Protein AF-A0A945TGP5-F1 (afdb_monomer_lite)

Structure (mmCIF, N/CA/C/O backbone):
data_AF-A0A945TGP5-F1
#
_entry.id   AF-A0A945TGP5-F1
#
loop_
_atom_site.group_PDB
_atom_site.id
_atom_site.type_symbol
_atom_site.label_atom_id
_atom_site.label_alt_id
_atom_site.label_comp_id
_atom_site.label_asym_id
_atom_site.label_entity_id
_atom_site.label_seq_id
_atom_site.pdbx_PDB_ins_code
_atom_site.Cartn_x
_atom_site.Cartn_y
_atom_site.Cartn_z
_atom_site.occupancy
_atom_site.B_iso_or_equiv
_atom_site.auth_seq_id
_atom_site.auth_comp_id
_atom_site.auth_asym_id
_atom_site.auth_atom_id
_atom_site.pdbx_PDB_model_num
ATOM 1 N N . MET A 1 1 ? 3.191 16.117 -33.382 1.00 52.50 1 MET A N 1
ATOM 2 C CA . MET A 1 1 ? 4.592 15.919 -33.809 1.00 52.50 1 MET A CA 1
ATOM 3 C C . MET A 1 1 ? 4.867 14.438 -34.026 1.00 52.50 1 MET A C 1
ATOM 5 O O . MET A 1 1 ? 4.640 13.664 -33.099 1.00 52.50 1 MET A O 1
ATOM 9 N N . PRO A 1 2 ? 5.305 14.019 -35.223 1.00 52.66 2 PRO A N 1
ATOM 10 C CA . PRO A 1 2 ? 5.631 12.624 -35.494 1.00 52.66 2 PRO A CA 1
ATOM 11 C C . PRO A 1 2 ? 6.911 12.227 -34.746 1.00 52.66 2 PRO A C 1
ATOM 13 O O . PRO A 1 2 ? 7.967 12.832 -34.917 1.00 52.66 2 PRO A O 1
ATOM 16 N N . THR A 1 3 ? 6.821 11.207 -33.895 1.00 62.31 3 THR A N 1
ATOM 17 C CA . THR A 1 3 ? 7.971 10.654 -33.170 1.00 62.31 3 THR A CA 1
ATOM 18 C C . THR A 1 3 ? 8.356 9.330 -33.813 1.00 62.31 3 THR A C 1
ATOM 20 O O . THR A 1 3 ? 7.582 8.374 -33.778 1.00 62.31 3 THR A O 1
ATOM 23 N N . LYS A 1 4 ? 9.552 9.247 -34.404 1.00 73.19 4 LYS A N 1
ATOM 24 C CA . LYS A 1 4 ? 10.072 7.978 -34.933 1.00 73.19 4 LYS A CA 1
ATOM 25 C C . LYS A 1 4 ? 10.907 7.301 -33.854 1.00 73.19 4 LYS A C 1
ATOM 27 O O . LYS A 1 4 ? 11.888 7.864 -33.374 1.00 73.19 4 LYS A O 1
ATOM 32 N N . GLN A 1 5 ? 10.513 6.089 -33.472 1.00 80.69 5 GLN A N 1
ATOM 33 C CA . GLN A 1 5 ? 11.277 5.249 -32.554 1.00 80.69 5 GLN A CA 1
ATOM 34 C C . GLN A 1 5 ? 12.109 4.253 -33.358 1.00 80.69 5 GLN A C 1
ATOM 36 O O . GLN A 1 5 ? 11.569 3.484 -34.149 1.00 80.69 5 GLN A O 1
ATOM 41 N N . ARG A 1 6 ? 13.423 4.251 -33.142 1.00 83.62 6 ARG A N 1
ATOM 42 C CA . ARG A 1 6 ? 14.360 3.313 -33.760 1.00 83.62 6 ARG A CA 1
ATOM 43 C C . ARG A 1 6 ? 15.045 2.499 -32.675 1.00 83.62 6 ARG A C 1
ATOM 45 O O . ARG A 1 6 ? 15.450 3.028 -31.643 1.00 83.62 6 ARG A O 1
ATOM 52 N N . LYS A 1 7 ? 15.169 1.196 -32.902 1.00 83.12 7 LYS A N 1
ATOM 53 C CA . LYS A 1 7 ? 16.030 0.345 -32.084 1.00 83.12 7 LYS A CA 1
ATOM 54 C C . LYS A 1 7 ? 17.457 0.519 -32.589 1.00 83.12 7 LYS A C 1
ATOM 56 O O . LYS A 1 7 ? 17.711 0.231 -33.752 1.00 83.12 7 LYS A O 1
ATOM 61 N N . ARG A 1 8 ? 18.347 1.024 -31.734 1.00 83.25 8 ARG A N 1
ATOM 62 C CA . ARG A 1 8 ? 19.764 1.206 -32.071 1.00 83.25 8 ARG A CA 1
ATOM 63 C C . ARG A 1 8 ? 20.507 -0.114 -31.967 1.00 83.25 8 ARG A C 1
ATOM 65 O O . ARG A 1 8 ? 21.151 -0.521 -32.921 1.00 83.25 8 ARG A O 1
ATOM 72 N N . GLU A 1 9 ? 20.395 -0.772 -30.817 1.00 86.50 9 GLU A N 1
ATOM 73 C CA . GLU A 1 9 ? 21.237 -1.922 -30.483 1.00 86.50 9 GLU A CA 1
ATOM 74 C C . GLU A 1 9 ? 20.592 -2.769 -29.383 1.00 86.50 9 GLU A C 1
ATOM 76 O O . GLU A 1 9 ? 19.882 -2.239 -28.522 1.00 86.50 9 GLU A O 1
ATOM 81 N N . ASP A 1 10 ? 20.837 -4.079 -29.399 1.00 85.75 10 ASP A N 1
ATOM 82 C CA . ASP A 1 10 ? 20.624 -4.931 -28.227 1.00 85.75 10 ASP A CA 1
ATOM 83 C C . ASP A 1 10 ? 21.915 -4.950 -27.411 1.00 85.75 10 ASP A C 1
ATOM 85 O O . ASP A 1 10 ? 22.899 -5.551 -27.825 1.00 85.75 10 ASP A O 1
ATOM 89 N N . LEU A 1 11 ? 21.906 -4.287 -26.256 1.00 86.50 11 LEU A N 1
ATOM 90 C CA . LEU A 1 11 ? 23.061 -4.240 -25.356 1.00 86.50 11 LEU A CA 1
ATOM 91 C C . LEU A 1 11 ? 23.23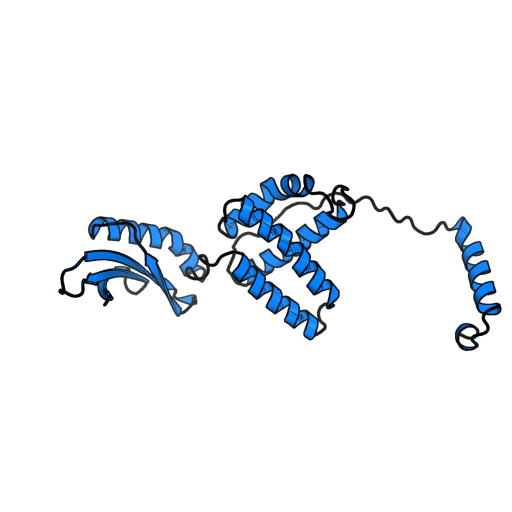9 -5.564 -24.608 1.00 86.50 11 LEU A C 1
ATOM 93 O O . LEU A 1 11 ? 24.358 -6.006 -24.380 1.00 86.50 11 LEU A O 1
ATOM 97 N N . ILE A 1 12 ? 22.125 -6.205 -24.239 1.00 85.12 12 ILE A N 1
ATOM 98 C CA . ILE A 1 12 ? 22.108 -7.565 -23.695 1.00 85.12 12 ILE A CA 1
ATOM 99 C C . ILE A 1 12 ? 21.056 -8.353 -24.477 1.00 85.12 12 ILE A C 1
ATOM 101 O O . ILE A 1 12 ? 19.872 -7.984 -24.432 1.00 85.12 12 ILE A O 1
ATOM 105 N N . PRO A 1 13 ? 21.434 -9.446 -25.164 1.00 84.12 13 PRO A N 1
ATOM 106 C CA . PRO A 1 13 ? 20.520 -10.208 -26.004 1.00 84.12 13 PRO A CA 1
ATOM 107 C C . PRO A 1 13 ? 19.223 -10.573 -25.276 1.00 84.12 13 PRO A C 1
ATOM 109 O O . PRO A 1 13 ? 19.244 -11.127 -24.177 1.00 84.12 13 PRO A O 1
ATOM 112 N N . LYS A 1 14 ? 18.081 -10.246 -25.895 1.00 79.94 14 LYS A N 1
ATOM 113 C CA . LYS A 1 14 ? 16.713 -10.501 -25.392 1.00 79.94 14 LYS A CA 1
ATOM 114 C C . LYS A 1 14 ? 16.352 -9.839 -24.047 1.00 79.94 14 LYS A C 1
ATOM 116 O O . LYS A 1 14 ? 15.211 -9.982 -23.617 1.00 79.94 14 LYS A O 1
ATOM 121 N N . LYS A 1 15 ? 17.271 -9.114 -23.400 1.00 83.44 15 LYS A N 1
ATOM 122 C CA . LYS A 1 15 ? 17.104 -8.553 -22.047 1.00 83.44 15 LYS A CA 1
ATOM 123 C C . LYS A 1 15 ? 17.117 -7.023 -22.026 1.00 83.44 15 LYS A C 1
ATOM 125 O O . LYS A 1 15 ? 16.205 -6.425 -21.461 1.00 83.44 15 LYS A O 1
ATOM 130 N N . LEU A 1 16 ? 18.093 -6.394 -22.681 1.00 88.00 16 LEU A N 1
ATOM 131 C CA . LEU A 1 16 ? 18.278 -4.941 -22.693 1.00 88.00 16 LEU A CA 1
ATOM 132 C C . LEU A 1 16 ? 18.509 -4.448 -24.121 1.00 88.00 16 LEU A C 1
ATOM 134 O O . LEU A 1 16 ? 19.446 -4.884 -24.787 1.00 88.00 16 LEU A O 1
ATOM 138 N N . ALA A 1 17 ? 17.694 -3.494 -24.567 1.00 90.00 17 ALA A N 1
ATOM 139 C CA . ALA A 1 17 ? 17.877 -2.825 -25.851 1.00 90.00 17 ALA A CA 1
ATOM 140 C C . ALA A 1 17 ? 17.929 -1.307 -25.681 1.00 90.00 17 ALA A C 1
ATOM 142 O O . ALA A 1 17 ? 17.142 -0.738 -24.924 1.00 90.00 17 ALA A O 1
ATOM 143 N N . LEU A 1 18 ? 18.807 -0.654 -26.436 1.00 89.75 18 LEU A N 1
ATOM 144 C CA . LEU A 1 18 ? 18.856 0.796 -26.536 1.00 89.75 18 LEU A CA 1
ATOM 145 C C . LEU A 1 18 ? 17.934 1.256 -27.664 1.00 89.75 18 LEU A C 1
ATOM 147 O O . LEU A 1 18 ? 18.047 0.830 -28.820 1.00 89.75 18 LEU A O 1
ATOM 151 N N . LEU A 1 19 ? 17.009 2.141 -27.323 1.00 89.00 19 LEU A N 1
ATOM 152 C CA . LEU A 1 19 ? 16.102 2.773 -28.262 1.00 89.00 19 LEU A CA 1
ATOM 153 C C . LEU A 1 19 ? 16.427 4.254 -28.368 1.00 89.00 19 LEU A C 1
ATOM 155 O O . LEU A 1 19 ? 16.7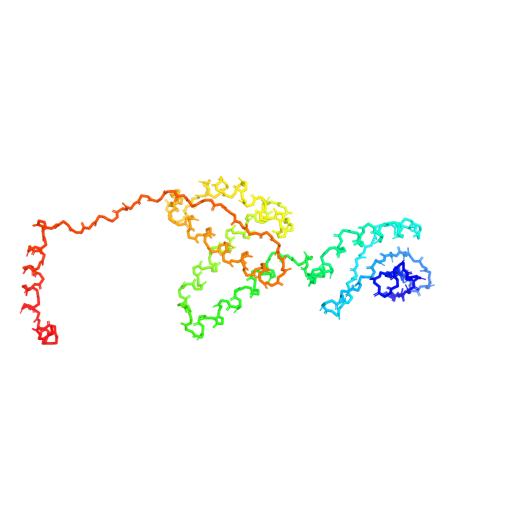64 4.910 -27.387 1.00 89.00 19 LEU A O 1
ATOM 159 N N . GLU A 1 20 ? 16.252 4.786 -29.563 1.00 87.44 20 GLU A N 1
ATOM 160 C CA . GLU A 1 20 ? 16.358 6.203 -29.854 1.00 87.44 20 GLU A CA 1
ATOM 161 C C . GLU A 1 20 ? 15.001 6.686 -30.358 1.00 87.44 20 GLU A C 1
ATOM 163 O O . GLU A 1 20 ? 14.415 6.114 -31.281 1.00 87.44 20 GLU A O 1
ATOM 168 N N . ARG A 1 21 ? 14.479 7.738 -29.735 1.00 85.25 21 ARG A N 1
ATOM 169 C CA . ARG A 1 21 ? 13.332 8.482 -30.240 1.00 85.25 21 ARG A CA 1
ATOM 170 C C . ARG A 1 21 ? 13.828 9.786 -30.825 1.00 85.25 21 ARG A C 1
ATOM 172 O O . ARG A 1 21 ? 14.509 10.553 -30.149 1.00 85.25 21 ARG A O 1
ATOM 179 N N . VAL A 1 22 ? 13.458 10.007 -32.077 1.00 82.69 22 VAL A N 1
ATOM 180 C CA . VAL A 1 22 ? 13.781 11.219 -32.814 1.00 82.69 22 VAL A CA 1
ATOM 181 C C . VAL A 1 22 ? 12.488 11.992 -33.014 1.00 82.69 22 VAL A C 1
ATOM 183 O O . VAL A 1 22 ? 11.539 11.483 -33.621 1.00 82.69 22 VAL A O 1
ATOM 186 N N . SER A 1 23 ? 12.453 13.206 -32.475 1.00 78.25 23 SER A N 1
ATOM 187 C CA . SER A 1 23 ? 11.365 14.156 -32.706 1.00 78.25 23 SER A CA 1
ATOM 188 C C . SER A 1 23 ? 11.750 15.079 -33.855 1.00 78.25 23 SER A C 1
ATOM 190 O O . SER A 1 23 ? 12.810 15.708 -33.812 1.00 78.25 23 SER A O 1
ATOM 192 N N . THR A 1 24 ? 10.903 15.156 -34.880 1.00 77.38 24 THR A N 1
ATOM 193 C CA . THR A 1 24 ? 11.093 16.031 -36.047 1.00 77.38 24 THR A CA 1
ATOM 194 C C . THR A 1 24 ? 10.050 17.145 -36.061 1.00 77.38 24 THR A C 1
ATOM 196 O O . THR A 1 24 ? 8.896 16.902 -35.706 1.00 77.38 24 THR A O 1
ATOM 199 N N . ASN A 1 25 ? 10.451 18.344 -36.487 1.00 72.31 25 ASN A N 1
ATOM 200 C CA . ASN A 1 25 ? 9.541 19.467 -36.741 1.00 72.31 25 ASN A CA 1
ATOM 201 C C . ASN A 1 25 ? 8.714 19.220 -38.015 1.00 72.31 25 ASN A C 1
ATOM 203 O O . ASN A 1 25 ? 9.033 18.322 -38.796 1.00 72.31 25 ASN A O 1
ATOM 207 N N . ASP A 1 26 ? 7.705 20.060 -38.262 1.00 65.69 26 ASP A N 1
ATOM 208 C CA . ASP A 1 26 ? 6.839 19.982 -39.453 1.00 65.69 26 ASP A CA 1
ATOM 209 C C . ASP A 1 26 ? 7.616 20.162 -40.777 1.00 65.69 26 ASP A C 1
ATOM 211 O O . ASP A 1 26 ? 7.200 19.671 -41.821 1.00 65.69 26 ASP A O 1
ATOM 215 N N . LEU A 1 27 ? 8.813 20.763 -40.714 1.00 67.69 27 LEU A N 1
ATOM 216 C CA . LEU A 1 27 ? 9.781 20.899 -41.816 1.00 67.69 27 LEU A CA 1
ATOM 217 C C . LEU A 1 27 ? 10.742 19.696 -41.959 1.00 67.69 27 LEU A C 1
ATOM 219 O O . LEU A 1 27 ? 11.745 19.777 -42.663 1.00 67.69 27 LEU A O 1
ATOM 223 N N . GLY A 1 28 ? 10.521 18.600 -41.228 1.00 62.41 28 GLY A N 1
ATOM 224 C CA . GLY A 1 28 ? 11.344 17.383 -41.287 1.00 62.41 28 GLY A CA 1
ATOM 225 C C . GLY A 1 28 ? 12.704 17.458 -40.576 1.00 62.41 28 GLY A C 1
ATOM 226 O O . GLY A 1 28 ? 13.405 16.450 -40.493 1.00 62.41 28 GLY A O 1
ATOM 227 N N . LYS A 1 29 ? 13.081 18.614 -40.014 1.00 68.50 29 LYS A N 1
ATOM 228 C CA . LYS A 1 29 ? 14.342 18.791 -39.276 1.00 68.50 29 LYS A CA 1
ATOM 229 C C . LYS A 1 29 ? 14.264 18.149 -37.886 1.00 68.50 29 LYS A C 1
ATOM 231 O O . LYS A 1 29 ? 13.306 18.376 -37.144 1.00 68.50 29 LYS A O 1
ATOM 236 N N . THR A 1 30 ? 15.274 17.356 -37.533 1.00 67.19 30 THR A N 1
ATOM 237 C CA . THR A 1 30 ? 15.407 16.731 -36.209 1.00 67.19 30 THR A CA 1
ATOM 238 C C . THR A 1 30 ? 15.605 17.787 -35.126 1.00 67.19 30 THR A C 1
ATOM 240 O O . THR A 1 30 ? 16.500 18.620 -35.233 1.00 67.19 30 THR A O 1
ATOM 243 N N . ILE A 1 31 ? 14.780 17.737 -34.082 1.00 68.75 31 ILE A N 1
ATOM 244 C CA . ILE A 1 31 ? 14.785 18.698 -32.970 1.00 68.75 31 ILE A CA 1
ATOM 245 C C . ILE A 1 31 ? 15.497 18.108 -31.756 1.00 68.75 31 ILE A C 1
ATOM 247 O O . ILE A 1 31 ? 16.246 18.792 -31.069 1.00 68.75 31 ILE A O 1
ATOM 251 N N . CYS A 1 32 ? 15.219 16.840 -31.449 1.00 73.38 32 CYS A N 1
ATOM 252 C CA . CYS A 1 32 ? 15.656 16.232 -30.204 1.00 73.38 32 CYS A CA 1
ATOM 253 C C . CYS A 1 32 ? 15.855 14.728 -30.379 1.00 73.38 32 CYS A C 1
ATOM 255 O O . CYS A 1 32 ? 14.990 14.031 -30.923 1.00 73.38 32 CYS A O 1
ATOM 257 N N . HIS A 1 33 ? 16.994 14.253 -29.880 1.00 79.31 33 HIS A N 1
ATOM 258 C CA . HIS A 1 33 ? 17.287 12.843 -29.681 1.00 79.31 33 HIS A CA 1
ATOM 259 C C . HIS A 1 33 ? 17.015 12.513 -28.219 1.00 79.31 33 HIS A C 1
ATOM 261 O O . HIS A 1 33 ? 17.559 13.146 -27.319 1.00 79.31 33 HIS A O 1
ATOM 267 N N . THR A 1 34 ? 16.158 11.531 -27.970 1.00 84.12 34 THR A N 1
ATOM 268 C CA . THR A 1 34 ? 15.931 11.014 -26.621 1.00 84.12 34 THR A CA 1
ATOM 269 C C . THR A 1 34 ? 16.215 9.525 -26.611 1.00 84.12 34 THR A C 1
ATOM 271 O O . THR A 1 34 ? 15.629 8.774 -27.394 1.00 84.12 34 THR A O 1
ATOM 274 N N . TYR A 1 35 ? 17.083 9.087 -25.708 1.00 86.75 35 TYR A N 1
ATOM 275 C CA . TYR A 1 35 ? 17.412 7.677 -25.561 1.00 86.75 35 TYR A CA 1
ATOM 276 C C . TYR A 1 35 ? 16.532 7.018 -24.500 1.00 86.75 35 TYR A C 1
ATOM 278 O O . TYR A 1 35 ? 16.123 7.638 -23.517 1.00 86.75 35 TYR A O 1
ATOM 286 N N . TYR A 1 36 ? 16.211 5.749 -24.724 1.00 86.19 36 TYR A N 1
ATOM 287 C CA . TYR A 1 36 ? 15.446 4.925 -23.798 1.00 86.19 36 TYR A CA 1
ATOM 288 C C . TYR A 1 36 ? 16.108 3.558 -23.658 1.00 86.19 36 TYR A C 1
ATOM 290 O O . TYR A 1 36 ? 16.457 2.924 -24.655 1.00 86.19 36 TYR A O 1
ATOM 298 N N . ALA A 1 37 ? 16.202 3.067 -22.428 1.00 87.38 37 ALA A N 1
ATOM 299 C CA . ALA A 1 37 ? 16.512 1.676 -22.150 1.00 87.38 37 ALA A CA 1
ATOM 300 C C . ALA A 1 37 ? 15.214 0.860 -22.174 1.00 87.38 37 ALA A C 1
ATOM 302 O O . ALA A 1 37 ? 14.279 1.128 -21.415 1.00 87.38 37 ALA A O 1
ATOM 303 N N . ARG A 1 38 ? 15.142 -0.142 -23.053 1.00 87.62 38 ARG A N 1
ATOM 304 C CA . ARG A 1 38 ? 14.059 -1.126 -23.073 1.00 87.62 38 ARG A CA 1
ATOM 305 C C . ARG A 1 38 ? 14.499 -2.380 -22.336 1.00 87.62 38 ARG A C 1
ATOM 307 O O . ARG A 1 38 ? 15.377 -3.099 -22.808 1.00 87.62 38 ARG A O 1
ATOM 314 N N . LEU A 1 39 ? 13.827 -2.648 -21.228 1.00 87.25 39 LEU A N 1
ATOM 315 C CA . LEU A 1 39 ? 14.073 -3.763 -20.325 1.00 87.25 39 LEU A CA 1
ATOM 316 C C . LEU A 1 39 ? 13.017 -4.840 -20.578 1.00 87.25 39 LEU A C 1
ATOM 318 O O . LEU A 1 39 ? 11.820 -4.551 -20.513 1.00 87.25 39 LEU A O 1
ATOM 322 N N . TRP A 1 40 ? 13.431 -6.067 -20.882 1.00 86.19 40 TRP A N 1
ATOM 323 C CA . TRP A 1 40 ? 12.524 -7.211 -20.928 1.00 86.19 40 TRP A CA 1
ATOM 324 C C . TRP A 1 40 ? 12.406 -7.849 -19.551 1.00 86.19 40 TRP A C 1
ATOM 326 O O . TRP A 1 40 ? 13.405 -8.238 -18.948 1.00 86.19 40 TRP A O 1
ATOM 336 N N . GLN A 1 41 ? 11.173 -8.004 -19.086 1.00 82.81 41 GLN A N 1
ATOM 337 C CA . GLN A 1 41 ? 10.871 -8.654 -17.822 1.00 82.81 41 GLN A CA 1
ATOM 338 C C . GLN A 1 41 ? 10.357 -10.061 -18.104 1.00 82.81 41 GLN A C 1
ATOM 340 O O . GLN A 1 41 ? 9.201 -10.235 -18.484 1.00 82.81 41 GLN A O 1
ATOM 345 N N . SER A 1 42 ? 11.217 -11.068 -17.952 1.00 81.00 42 SER A N 1
ATOM 346 C CA . SER A 1 42 ? 10.934 -12.450 -18.367 1.00 81.00 42 SER A CA 1
ATOM 347 C C . SER A 1 42 ? 9.744 -13.069 -17.630 1.00 81.00 42 SER A C 1
ATOM 349 O O . SER A 1 42 ? 8.854 -13.624 -18.272 1.00 81.00 42 SER A O 1
ATOM 351 N N . LYS A 1 43 ? 9.692 -12.929 -16.300 1.00 78.44 43 LYS A N 1
ATOM 352 C CA . LYS A 1 43 ? 8.616 -13.470 -15.453 1.00 78.44 43 LYS A CA 1
ATOM 353 C C . LYS A 1 43 ? 7.268 -12.773 -15.676 1.00 78.44 43 LYS A C 1
ATOM 355 O O . LYS A 1 43 ? 6.235 -13.431 -15.687 1.00 78.44 43 LYS A O 1
ATOM 360 N N . VAL A 1 44 ? 7.287 -11.460 -15.918 1.00 75.81 44 VAL A N 1
ATOM 361 C CA . VAL A 1 44 ? 6.086 -10.629 -16.149 1.00 75.81 44 VAL A CA 1
ATOM 362 C C . VAL A 1 44 ? 5.674 -10.620 -17.635 1.00 75.81 44 VAL A C 1
ATOM 364 O O . VAL A 1 44 ? 4.576 -10.194 -17.980 1.00 75.81 44 VAL A O 1
ATOM 367 N N . LYS A 1 45 ? 6.545 -11.110 -18.530 1.00 81.50 45 LYS A N 1
ATOM 368 C CA . LYS A 1 45 ? 6.382 -11.146 -19.996 1.00 81.50 45 LYS A CA 1
ATOM 369 C C . LYS A 1 45 ? 6.053 -9.776 -20.607 1.00 81.50 45 LYS A C 1
ATOM 371 O O . LYS A 1 45 ? 5.216 -9.667 -21.502 1.00 81.50 45 LYS A O 1
ATOM 376 N N . ARG A 1 46 ? 6.715 -8.715 -20.132 1.00 81.44 46 ARG A N 1
ATOM 377 C CA . ARG A 1 46 ? 6.458 -7.329 -20.557 1.00 81.44 46 ARG A CA 1
ATOM 378 C C . ARG A 1 46 ? 7.747 -6.536 -20.768 1.00 81.44 46 ARG A C 1
ATOM 380 O O . ARG A 1 46 ? 8.735 -6.738 -20.067 1.00 81.44 46 ARG A O 1
ATOM 387 N N . TYR A 1 47 ? 7.715 -5.588 -21.706 1.00 83.69 47 TYR A N 1
ATOM 388 C CA . TYR A 1 47 ? 8.759 -4.573 -21.856 1.00 83.69 47 TYR A CA 1
ATOM 389 C C . TYR A 1 47 ? 8.475 -3.333 -21.005 1.00 83.69 47 TYR A C 1
ATOM 391 O O . TYR A 1 47 ? 7.367 -2.792 -21.045 1.00 83.69 47 TYR A O 1
ATOM 399 N N . THR A 1 48 ? 9.505 -2.835 -20.326 1.00 82.75 48 THR A N 1
ATOM 400 C CA . THR A 1 48 ? 9.501 -1.527 -19.655 1.00 82.75 48 THR A CA 1
ATOM 401 C C . THR A 1 48 ? 10.460 -0.586 -20.366 1.00 82.75 48 THR A C 1
ATOM 403 O O . THR A 1 48 ? 11.526 -0.999 -20.821 1.00 82.75 48 THR A O 1
ATOM 406 N N . LEU A 1 49 ? 10.052 0.675 -20.505 1.00 85.44 49 LEU A N 1
ATOM 407 C CA . LEU A 1 49 ? 10.834 1.730 -21.137 1.00 85.44 49 LEU A CA 1
ATOM 408 C C . LEU A 1 49 ? 11.258 2.738 -20.074 1.00 85.44 49 LEU A C 1
ATOM 410 O O . LEU A 1 49 ? 10.404 3.410 -19.498 1.00 85.44 49 LEU A O 1
ATOM 414 N N . SER A 1 50 ? 12.561 2.870 -19.867 1.00 84.56 50 SER A N 1
ATOM 415 C CA . SER A 1 50 ? 13.146 3.882 -18.988 1.00 84.56 50 SER A CA 1
ATOM 416 C C . SER A 1 50 ? 13.783 4.966 -19.846 1.00 84.56 50 SER A C 1
ATOM 418 O O . SER A 1 50 ? 14.609 4.659 -20.706 1.00 84.56 50 SER A O 1
ATOM 420 N N . LYS A 1 51 ? 13.372 6.223 -19.658 1.00 85.69 51 LYS A N 1
ATOM 421 C CA . LYS A 1 51 ? 13.998 7.372 -20.326 1.00 85.69 51 LYS A CA 1
ATOM 422 C C . LYS A 1 51 ? 15.398 7.580 -19.745 1.00 85.69 51 LYS A C 1
ATOM 424 O O . LYS A 1 51 ? 15.547 7.504 -18.531 1.00 85.69 51 LYS A O 1
ATOM 429 N N . LEU A 1 52 ? 16.372 7.830 -20.612 1.00 87.12 52 LEU A N 1
ATOM 430 C CA . LEU A 1 52 ? 17.754 8.136 -20.247 1.00 87.12 52 LEU A CA 1
ATOM 431 C C . LEU A 1 52 ? 17.994 9.645 -20.375 1.00 87.12 52 LEU A C 1
ATOM 433 O O . LEU A 1 52 ? 17.391 10.294 -21.239 1.00 87.12 52 LEU A O 1
ATOM 437 N N . GLU A 1 53 ? 18.847 10.199 -19.520 1.00 85.31 53 GLU A N 1
ATOM 438 C CA . GLU A 1 53 ? 19.214 11.623 -19.531 1.00 85.31 53 GLU A CA 1
ATOM 439 C C . GLU A 1 53 ? 20.391 11.925 -20.467 1.00 85.31 53 GLU A C 1
ATOM 441 O O . GLU A 1 53 ? 20.601 13.075 -20.858 1.00 85.31 53 GLU A O 1
ATOM 446 N N . ALA A 1 54 ? 21.139 10.900 -20.879 1.00 84.12 54 ALA A N 1
ATOM 447 C CA . ALA A 1 54 ? 22.261 11.046 -21.791 1.00 84.12 54 ALA A CA 1
ATOM 448 C C . ALA A 1 54 ? 21.885 11.703 -23.134 1.00 84.12 54 ALA A C 1
ATOM 450 O O . ALA A 1 54 ? 20.892 11.364 -23.776 1.00 84.12 54 ALA A O 1
ATOM 451 N N . SER A 1 55 ? 22.760 12.592 -23.609 1.00 81.38 55 SER A N 1
ATOM 452 C CA . SER A 1 55 ? 22.682 13.237 -24.928 1.00 81.38 55 SER A CA 1
ATOM 453 C C . SER A 1 55 ? 23.451 12.490 -26.026 1.00 81.38 55 SER A C 1
ATOM 455 O O . SER A 1 55 ? 23.175 12.672 -27.211 1.00 81.38 55 SER A O 1
ATOM 457 N N . ASN A 1 56 ? 24.380 11.610 -25.642 1.00 85.50 56 ASN A N 1
ATOM 458 C CA . ASN A 1 56 ? 25.264 10.875 -26.547 1.00 85.50 56 ASN A CA 1
ATOM 459 C C . ASN A 1 56 ? 25.034 9.368 -26.447 1.00 85.50 56 ASN A C 1
ATOM 461 O O . ASN A 1 56 ? 24.788 8.850 -25.361 1.00 85.50 56 ASN A O 1
ATOM 465 N N . VAL A 1 57 ? 25.228 8.651 -27.559 1.00 84.81 57 VAL A N 1
ATOM 466 C CA . VAL A 1 57 ? 25.047 7.189 -27.622 1.00 84.81 57 VAL A CA 1
ATOM 467 C C . VAL A 1 57 ? 25.931 6.460 -26.609 1.00 84.81 57 VAL A C 1
ATOM 469 O O . VAL A 1 57 ? 25.446 5.572 -25.923 1.00 84.81 57 VAL A O 1
ATOM 472 N N . HIS A 1 58 ? 27.207 6.838 -26.482 1.00 85.06 58 HIS A N 1
ATOM 473 C CA . HIS A 1 58 ? 28.138 6.171 -25.565 1.00 85.06 58 HIS A CA 1
ATOM 474 C C . HIS A 1 58 ? 27.690 6.298 -24.099 1.00 85.06 58 HIS A C 1
ATOM 476 O O . HIS A 1 58 ? 27.490 5.288 -23.432 1.00 85.06 58 HIS A O 1
ATOM 482 N N . LYS A 1 59 ? 27.389 7.524 -23.649 1.00 86.50 59 LYS A N 1
ATOM 483 C CA . LYS A 1 59 ? 26.832 7.780 -22.310 1.00 86.50 59 LYS A CA 1
ATOM 484 C C . LYS A 1 59 ? 25.482 7.085 -22.105 1.00 86.50 59 LYS A C 1
ATOM 486 O O . LYS A 1 59 ? 25.224 6.548 -21.037 1.00 86.50 59 LYS A O 1
ATOM 491 N N . ALA A 1 60 ? 24.640 7.035 -23.139 1.00 85.62 60 ALA A N 1
ATOM 492 C CA . ALA A 1 60 ? 23.356 6.342 -23.074 1.00 85.62 60 ALA A CA 1
ATOM 493 C C . ALA A 1 60 ? 23.521 4.824 -22.903 1.00 85.62 60 ALA A C 1
ATOM 495 O O . ALA A 1 60 ? 22.684 4.196 -22.261 1.00 85.62 60 ALA A O 1
ATOM 496 N N . LYS A 1 61 ? 24.592 4.218 -23.438 1.00 87.75 61 LYS A N 1
ATOM 497 C CA . LYS A 1 61 ? 24.912 2.806 -23.181 1.00 87.75 61 LYS A CA 1
ATOM 498 C C . LYS A 1 61 ? 25.285 2.582 -21.719 1.00 87.75 61 LYS A C 1
ATOM 500 O O . LYS A 1 61 ? 24.722 1.689 -21.094 1.00 87.75 61 LYS A O 1
ATOM 505 N N . GLU A 1 62 ? 26.188 3.394 -21.175 1.00 89.44 62 GLU A N 1
ATOM 506 C CA . GLU A 1 62 ? 26.605 3.304 -19.768 1.00 89.44 62 GLU A CA 1
ATOM 507 C C . GLU A 1 62 ? 25.417 3.493 -18.816 1.00 89.44 62 GLU A C 1
ATOM 509 O O . GLU A 1 62 ? 25.201 2.688 -17.910 1.00 89.44 62 GLU A O 1
ATOM 514 N N . GLU A 1 63 ? 24.581 4.503 -19.071 1.00 86.19 63 GLU A N 1
ATOM 515 C CA . GLU A 1 63 ? 23.372 4.764 -18.289 1.00 86.19 63 GLU A CA 1
ATOM 516 C C . GLU A 1 63 ? 22.360 3.615 -18.419 1.00 86.19 63 GLU A C 1
ATOM 518 O O . GLU A 1 63 ? 21.785 3.180 -17.422 1.00 86.19 63 GLU A O 1
ATOM 523 N N . ALA A 1 64 ? 22.188 3.045 -19.618 1.00 86.25 64 ALA A N 1
ATOM 524 C CA . ALA A 1 64 ? 21.338 1.874 -19.822 1.00 86.25 64 ALA A CA 1
ATOM 525 C C . ALA A 1 64 ? 21.836 0.644 -19.046 1.00 86.25 64 ALA A C 1
ATOM 527 O O . ALA A 1 64 ? 21.015 -0.088 -18.487 1.00 86.25 64 ALA A O 1
ATOM 528 N N . PHE A 1 65 ? 23.154 0.421 -18.973 1.00 87.81 65 PHE A N 1
ATOM 529 C CA . PHE A 1 65 ? 23.738 -0.639 -18.147 1.00 87.81 65 PHE A CA 1
ATOM 530 C C . PHE A 1 65 ? 23.563 -0.369 -16.653 1.00 87.81 65 PHE A C 1
ATOM 532 O O . PHE A 1 65 ? 23.215 -1.291 -15.919 1.00 87.81 65 PHE A O 1
ATOM 539 N N . SER A 1 66 ? 23.723 0.876 -16.203 1.00 86.62 66 SER A N 1
ATOM 540 C CA . SER A 1 66 ? 23.465 1.272 -14.811 1.00 86.62 66 SER A CA 1
ATOM 541 C C . SER A 1 66 ? 22.002 1.030 -14.419 1.00 86.62 66 SER A C 1
ATOM 543 O O . SER A 1 66 ? 21.710 0.396 -13.402 1.00 86.62 66 SER A O 1
ATOM 545 N N . VAL A 1 67 ? 21.063 1.430 -15.283 1.00 85.06 67 VAL A N 1
ATOM 546 C CA . VAL A 1 67 ? 19.628 1.165 -15.120 1.00 85.06 67 VAL A CA 1
ATOM 547 C C . VAL A 1 67 ? 19.345 -0.338 -15.094 1.00 85.06 67 VAL A C 1
ATOM 549 O O . VAL A 1 67 ? 18.597 -0.797 -14.232 1.00 85.06 67 VAL A O 1
ATOM 552 N N . TRP A 1 68 ? 19.947 -1.122 -15.994 1.00 84.44 68 TRP A N 1
ATOM 553 C CA . TRP A 1 68 ? 19.811 -2.580 -15.979 1.00 84.44 68 TRP A CA 1
ATOM 554 C C . TRP A 1 68 ? 20.350 -3.179 -14.683 1.00 84.44 68 TRP A C 1
ATOM 556 O O . TRP A 1 68 ? 19.633 -3.929 -14.037 1.00 84.44 68 TRP A O 1
ATOM 566 N N . SER A 1 69 ? 21.562 -2.818 -14.262 1.00 84.88 69 SER A N 1
ATOM 567 C CA . SER A 1 69 ? 22.180 -3.330 -13.035 1.00 84.88 69 SER A CA 1
ATOM 568 C C . SER A 1 69 ? 21.340 -3.014 -11.800 1.00 84.88 69 SER A C 1
ATOM 570 O O . SER A 1 69 ? 21.206 -3.859 -10.919 1.00 84.88 69 SER A O 1
ATOM 572 N N . LYS A 1 70 ? 20.728 -1.826 -11.750 1.00 82.00 70 LYS A N 1
ATOM 573 C CA . LYS A 1 70 ? 19.823 -1.427 -10.668 1.00 82.00 70 LYS A CA 1
ATOM 574 C C . LYS A 1 70 ? 18.571 -2.306 -10.592 1.00 82.00 70 LYS A C 1
ATOM 576 O O . LYS A 1 70 ? 18.102 -2.591 -9.496 1.00 82.00 70 LYS A O 1
ATOM 581 N N . TYR A 1 71 ? 18.032 -2.718 -11.739 1.00 79.62 71 TYR A N 1
ATOM 582 C CA . TYR A 1 71 ? 16.790 -3.492 -11.828 1.00 79.62 71 TYR A CA 1
ATOM 583 C C . TYR A 1 71 ? 17.001 -4.990 -12.097 1.00 79.62 71 TYR A C 1
ATOM 585 O O . TYR A 1 71 ? 16.026 -5.732 -12.151 1.00 79.62 71 TYR A O 1
ATOM 593 N N . ALA A 1 72 ? 18.238 -5.465 -12.255 1.00 80.19 72 ALA A N 1
ATOM 594 C CA . ALA A 1 72 ? 18.528 -6.848 -12.631 1.00 80.19 72 ALA A CA 1
ATOM 595 C C . ALA A 1 72 ? 17.974 -7.840 -11.598 1.00 80.19 72 ALA A C 1
ATOM 597 O O . ALA A 1 72 ? 17.234 -8.749 -11.969 1.00 80.19 72 ALA A O 1
ATOM 598 N N . GLY A 1 73 ? 18.237 -7.597 -10.308 1.00 76.69 73 GLY A N 1
ATOM 599 C CA . GLY A 1 73 ? 17.687 -8.415 -9.220 1.00 76.69 73 GLY A CA 1
ATOM 600 C C . GLY A 1 73 ? 16.156 -8.391 -9.180 1.00 76.69 73 GLY A C 1
ATOM 601 O O . GLY A 1 73 ? 15.521 -9.426 -9.018 1.00 76.69 73 GLY A O 1
ATOM 602 N N . ASP A 1 74 ? 15.534 -7.235 -9.435 1.00 70.56 74 ASP A N 1
ATOM 603 C CA . ASP A 1 74 ? 14.071 -7.126 -9.510 1.00 70.56 74 ASP A CA 1
ATOM 604 C C . ASP A 1 74 ? 13.482 -7.959 -10.652 1.00 70.56 74 ASP A C 1
ATOM 606 O O . ASP A 1 74 ? 12.486 -8.659 -10.463 1.00 70.56 74 ASP A O 1
ATOM 610 N N . ILE A 1 75 ? 14.106 -7.903 -11.829 1.00 77.75 75 ILE A N 1
ATOM 611 C CA . ILE A 1 75 ? 13.675 -8.644 -13.017 1.00 77.75 75 ILE A CA 1
ATOM 612 C C . ILE A 1 75 ? 13.818 -10.152 -12.787 1.00 77.75 75 ILE A C 1
ATOM 614 O O . ILE A 1 75 ? 12.931 -10.918 -13.174 1.00 77.75 75 ILE A O 1
ATOM 618 N N . GLU A 1 76 ? 14.908 -10.581 -12.146 1.00 77.56 76 GLU A N 1
ATOM 619 C CA . GLU A 1 76 ? 15.151 -11.983 -11.799 1.00 77.56 76 GLU A CA 1
ATOM 620 C C . GLU A 1 76 ? 14.170 -12.498 -10.751 1.00 77.56 76 GLU A C 1
ATOM 622 O O . GLU A 1 76 ? 13.646 -13.604 -10.893 1.00 77.56 76 GLU A O 1
ATOM 627 N N . GLU A 1 77 ? 13.839 -11.696 -9.743 1.00 72.69 77 GLU A N 1
ATOM 628 C CA . GLU A 1 77 ? 12.828 -12.036 -8.742 1.00 72.69 77 GLU A CA 1
ATOM 629 C C . GLU A 1 77 ? 11.406 -12.018 -9.332 1.00 72.69 77 GLU A C 1
ATOM 631 O O . GLU A 1 77 ? 10.547 -12.788 -8.900 1.00 72.69 77 GLU A O 1
ATOM 636 N N . GLY A 1 78 ? 11.192 -11.279 -10.424 1.00 66.50 78 GLY A N 1
ATOM 637 C CA . GLY A 1 78 ? 9.920 -11.179 -11.145 1.00 66.50 78 GLY A CA 1
ATOM 638 C C . GLY A 1 78 ? 9.063 -10.000 -10.717 1.00 66.50 78 GLY A C 1
ATOM 639 O O . GLY A 1 78 ? 7.856 -10.000 -10.954 1.00 66.50 78 GLY A O 1
ATOM 640 N N . ARG A 1 79 ? 9.684 -9.002 -10.089 1.00 68.69 79 ARG A N 1
ATOM 641 C CA . ARG A 1 79 ? 9.048 -7.745 -9.713 1.00 68.69 79 ARG A CA 1
ATOM 642 C C . ARG A 1 79 ? 8.872 -6.886 -10.962 1.00 68.69 79 ARG A C 1
ATOM 644 O O . ARG A 1 79 ? 9.826 -6.679 -11.709 1.00 68.69 79 ARG A O 1
ATOM 651 N N . ASP A 1 80 ? 7.662 -6.371 -11.189 1.00 68.19 80 ASP A N 1
ATOM 652 C CA . ASP A 1 80 ? 7.397 -5.517 -12.348 1.00 68.19 80 ASP A CA 1
ATOM 653 C C . ASP A 1 80 ? 8.008 -4.111 -12.152 1.00 68.19 80 ASP A C 1
ATOM 655 O O . ASP A 1 80 ? 7.479 -3.247 -11.446 1.00 68.19 80 ASP A O 1
ATOM 659 N N . VAL A 1 81 ? 9.139 -3.873 -12.822 1.00 65.81 81 VAL A N 1
ATOM 660 C CA . VAL A 1 81 ? 9.894 -2.608 -12.852 1.00 65.81 81 VAL A CA 1
ATOM 661 C C . VAL A 1 81 ? 9.016 -1.444 -13.331 1.00 65.81 81 VAL A C 1
ATOM 663 O O . VAL A 1 81 ? 9.167 -0.312 -12.874 1.00 65.81 81 VAL A O 1
ATOM 666 N N . GLY A 1 82 ? 8.042 -1.713 -14.208 1.00 59.97 82 GLY A N 1
ATOM 667 C CA . GLY A 1 82 ? 7.085 -0.712 -14.680 1.00 59.97 82 GLY A CA 1
ATOM 668 C C . GLY A 1 82 ? 6.049 -0.316 -13.623 1.00 59.97 82 GLY A C 1
ATOM 669 O O . GLY A 1 82 ? 5.533 0.803 -13.659 1.00 59.97 82 GLY A O 1
ATOM 670 N N . THR A 1 83 ? 5.748 -1.192 -12.658 1.00 57.41 83 THR A N 1
ATOM 671 C CA . THR A 1 83 ? 4.819 -0.885 -11.558 1.00 57.41 83 THR A CA 1
ATOM 672 C C . THR A 1 83 ? 5.495 -0.129 -10.420 1.00 57.41 83 THR A C 1
ATOM 674 O O . THR A 1 83 ? 4.823 0.668 -9.774 1.00 57.41 83 THR A O 1
ATOM 677 N N . ARG A 1 84 ? 6.810 -0.283 -10.202 1.00 55.25 84 ARG A N 1
ATOM 678 C CA . ARG A 1 84 ? 7.561 0.449 -9.155 1.00 55.25 84 ARG A CA 1
ATOM 679 C C . ARG A 1 84 ? 7.540 1.976 -9.314 1.00 55.25 84 ARG A C 1
ATOM 681 O O . ARG A 1 84 ? 7.710 2.688 -8.331 1.00 55.25 84 ARG A O 1
ATOM 688 N N . HIS A 1 85 ? 7.283 2.483 -10.520 1.00 55.84 85 HIS A N 1
ATOM 689 C CA . HIS A 1 85 ? 7.081 3.915 -10.771 1.00 55.84 85 HIS A CA 1
ATOM 690 C C . HIS A 1 85 ? 5.659 4.409 -10.457 1.00 55.84 85 HIS A C 1
ATOM 692 O O . HIS A 1 85 ? 5.378 5.604 -10.581 1.00 55.84 85 HIS A O 1
ATOM 698 N N . ARG A 1 86 ? 4.734 3.522 -10.069 1.00 68.31 86 ARG A N 1
ATOM 699 C CA . ARG A 1 86 ? 3.388 3.933 -9.662 1.00 68.31 86 ARG A CA 1
ATOM 700 C C . ARG A 1 86 ? 3.440 4.537 -8.263 1.00 68.31 86 ARG A C 1
ATOM 702 O O . ARG A 1 86 ? 4.136 4.059 -7.374 1.00 68.31 86 ARG A O 1
ATOM 709 N N . LYS A 1 87 ? 2.698 5.627 -8.082 1.00 80.00 87 LYS A N 1
ATOM 710 C CA . LYS A 1 87 ? 2.598 6.338 -6.801 1.00 80.00 87 LYS A CA 1
ATOM 711 C C . LYS A 1 87 ? 1.904 5.457 -5.762 1.00 80.00 87 LYS A C 1
ATOM 713 O O . LYS A 1 87 ? 1.065 4.632 -6.126 1.00 80.00 87 LYS A O 1
ATOM 718 N N . LEU A 1 88 ? 2.165 5.707 -4.478 1.00 85.88 88 LEU A N 1
ATOM 719 C CA . LEU A 1 88 ? 1.553 4.976 -3.359 1.00 85.88 88 LEU A CA 1
ATOM 720 C C . LEU A 1 88 ? 0.023 4.833 -3.488 1.00 85.88 88 LEU A C 1
ATOM 722 O O . LEU A 1 88 ? -0.517 3.754 -3.252 1.00 85.88 88 LEU A O 1
ATOM 726 N N . HIS A 1 89 ? -0.668 5.888 -3.933 1.00 86.94 89 HIS A N 1
ATOM 727 C CA . HIS A 1 89 ? -2.125 5.880 -4.118 1.00 86.94 89 HIS A CA 1
ATOM 728 C C . HIS A 1 89 ? -2.630 4.761 -5.034 1.00 86.94 89 HIS A C 1
ATOM 730 O O . HIS A 1 89 ? -3.717 4.239 -4.803 1.00 86.94 89 HIS A O 1
ATOM 736 N N . TYR A 1 90 ? -1.858 4.387 -6.060 1.00 87.69 90 TYR A N 1
ATOM 737 C CA . TYR A 1 90 ? -2.235 3.301 -6.961 1.00 87.69 90 TYR A CA 1
ATOM 738 C C . TYR A 1 90 ? -2.319 1.974 -6.193 1.00 87.69 90 TYR A C 1
ATOM 740 O O . TYR A 1 90 ? -3.334 1.282 -6.255 1.00 87.69 90 TYR A O 1
ATOM 748 N N . PHE A 1 91 ? -1.289 1.666 -5.399 1.00 88.38 91 PHE A N 1
ATOM 749 C CA . PHE A 1 91 ? -1.243 0.452 -4.585 1.00 88.38 91 PHE A CA 1
ATOM 750 C C . PHE A 1 91 ? -2.309 0.454 -3.490 1.00 88.38 91 PHE A C 1
ATOM 752 O O . PHE A 1 91 ? -2.944 -0.568 -3.247 1.00 88.38 91 PHE A O 1
ATOM 759 N N . ILE A 1 92 ? -2.551 1.606 -2.855 1.00 92.19 92 ILE A N 1
ATOM 760 C CA . ILE A 1 92 ? -3.632 1.757 -1.873 1.00 92.19 92 ILE A CA 1
ATOM 761 C C . ILE A 1 92 ? -4.995 1.490 -2.523 1.00 92.19 92 ILE A C 1
ATOM 763 O O . ILE A 1 92 ? -5.820 0.798 -1.932 1.00 92.19 92 ILE A O 1
ATOM 767 N N . GLY A 1 93 ? -5.235 1.987 -3.739 1.00 91.00 93 GLY A N 1
ATOM 768 C CA . GLY A 1 93 ? -6.482 1.749 -4.470 1.00 91.00 93 GLY A CA 1
ATOM 769 C C . GLY A 1 93 ? -6.725 0.266 -4.764 1.00 91.00 93 GLY A C 1
ATOM 770 O O . GLY A 1 93 ? -7.814 -0.242 -4.501 1.00 91.00 93 GLY A O 1
ATOM 771 N N . GLU A 1 94 ? -5.701 -0.440 -5.242 1.00 90.56 94 GLU A N 1
ATOM 772 C CA . GLU A 1 94 ? -5.761 -1.881 -5.535 1.00 90.56 94 GLU A CA 1
ATOM 773 C C . GLU A 1 94 ? -5.888 -2.738 -4.258 1.00 90.56 94 GLU A C 1
ATOM 775 O O . GLU A 1 94 ? -6.595 -3.750 -4.213 1.00 90.56 94 GLU A O 1
ATOM 780 N N . PHE A 1 95 ? -5.274 -2.300 -3.161 1.00 93.75 95 PHE A N 1
ATOM 781 C CA . PHE A 1 95 ? -5.473 -2.928 -1.861 1.00 93.75 95 PHE A CA 1
ATOM 782 C C . PHE A 1 95 ? -6.905 -2.735 -1.348 1.00 93.75 95 PHE A C 1
ATOM 784 O O . PHE A 1 95 ? -7.533 -3.682 -0.870 1.00 93.75 95 PHE A O 1
ATOM 791 N N . LEU A 1 96 ? -7.447 -1.521 -1.460 1.00 93.69 96 LEU A N 1
ATOM 792 C CA . LEU A 1 96 ? -8.806 -1.215 -1.024 1.00 93.69 96 LEU A CA 1
ATOM 793 C C . LEU A 1 96 ? -9.859 -1.942 -1.859 1.00 93.69 96 LEU A C 1
ATOM 795 O O . LEU A 1 96 ? -10.852 -2.385 -1.2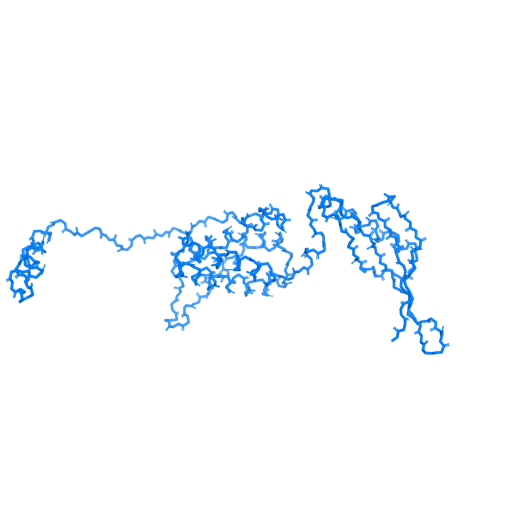85 1.00 93.69 96 LEU A O 1
ATOM 799 N N . SER A 1 97 ? -9.653 -2.122 -3.167 1.00 92.81 97 SER A N 1
ATOM 800 C CA . SER A 1 97 ? -10.554 -2.943 -3.984 1.00 92.81 97 SER A CA 1
ATOM 801 C C . SER A 1 97 ? -10.557 -4.399 -3.512 1.00 92.81 97 SER A C 1
ATOM 803 O O . SER A 1 97 ? -11.629 -4.976 -3.332 1.00 92.81 97 SER A O 1
ATOM 805 N N . THR A 1 98 ? -9.382 -4.947 -3.188 1.00 92.50 98 THR A N 1
ATOM 806 C CA . THR A 1 98 ? -9.251 -6.295 -2.615 1.00 92.50 98 THR A CA 1
ATOM 807 C C . THR A 1 98 ? -9.983 -6.407 -1.271 1.00 92.50 98 THR A C 1
ATOM 809 O O . THR A 1 98 ? -10.727 -7.358 -1.044 1.00 92.50 98 THR A O 1
ATOM 812 N N . GLN A 1 99 ? -9.825 -5.436 -0.363 1.00 92.06 99 GLN A N 1
ATOM 813 C CA . GLN A 1 99 ? -10.529 -5.457 0.930 1.00 92.06 99 GLN A CA 1
ATOM 814 C C . GLN A 1 99 ? -12.041 -5.270 0.772 1.00 92.06 99 GLN A C 1
ATOM 816 O O . GLN A 1 99 ? -12.807 -5.898 1.498 1.00 92.06 99 GLN A O 1
ATOM 821 N N . LYS A 1 100 ? -12.482 -4.449 -0.186 1.00 92.81 100 LYS A N 1
ATOM 822 C CA . LYS A 1 100 ? -13.904 -4.278 -0.500 1.00 92.81 100 LYS A CA 1
ATOM 823 C C . LYS A 1 100 ? -14.521 -5.589 -0.983 1.00 92.81 100 LYS A C 1
ATOM 825 O O . LYS A 1 100 ? -15.600 -5.944 -0.528 1.00 92.81 100 LYS A O 1
ATOM 830 N N . GLN A 1 101 ? -13.822 -6.331 -1.843 1.00 92.81 101 GLN A N 1
ATOM 831 C CA . GLN A 1 101 ? -14.274 -7.652 -2.277 1.00 92.81 101 GLN A CA 1
ATOM 832 C C . GLN A 1 101 ? -14.408 -8.611 -1.087 1.00 92.81 101 GLN A C 1
ATOM 834 O O . GLN A 1 101 ? -15.463 -9.198 -0.897 1.00 92.81 101 GLN A O 1
ATOM 839 N N . ARG A 1 102 ? -13.410 -8.663 -0.198 1.00 91.31 102 ARG A N 1
ATOM 840 C CA . ARG A 1 102 ? -13.482 -9.486 1.024 1.00 91.31 102 ARG A CA 1
ATOM 841 C C . ARG A 1 102 ? -14.634 -9.107 1.956 1.00 91.31 102 ARG A C 1
ATOM 843 O O . ARG A 1 102 ? -15.125 -9.968 2.682 1.00 91.31 102 ARG A O 1
ATOM 850 N N . ALA A 1 103 ? -15.025 -7.834 1.983 1.00 92.62 103 ALA A N 1
ATOM 851 C CA . ALA A 1 103 ? -16.181 -7.381 2.749 1.00 92.62 103 ALA A CA 1
ATOM 852 C C . ALA A 1 103 ? -17.496 -7.856 2.116 1.00 92.62 103 ALA A C 1
ATOM 854 O O . ALA A 1 103 ? -18.372 -8.338 2.829 1.00 92.62 103 ALA A O 1
ATOM 855 N N . ASN A 1 104 ? -17.598 -7.783 0.786 1.00 92.88 104 ASN A N 1
ATOM 856 C CA . ASN A 1 104 ? -18.745 -8.301 0.039 1.00 92.88 104 ASN A CA 1
ATOM 857 C C . ASN A 1 104 ? -18.885 -9.824 0.192 1.00 92.88 104 ASN A C 1
ATOM 859 O O . ASN A 1 104 ? -19.994 -10.318 0.358 1.00 92.88 104 ASN A O 1
ATOM 863 N N . ASP A 1 105 ? -17.762 -10.544 0.210 1.00 92.81 105 ASP A N 1
ATOM 864 C CA . ASP A 1 105 ? -17.711 -11.999 0.399 1.00 92.81 105 ASP A CA 1
ATOM 865 C C . ASP A 1 105 ? -17.947 -12.420 1.867 1.00 92.81 105 ASP A C 1
ATOM 867 O O . ASP A 1 105 ? -17.874 -13.601 2.201 1.00 92.81 105 ASP A O 1
ATOM 871 N N . GLY A 1 106 ? -18.162 -11.467 2.784 1.00 89.94 106 GLY A N 1
ATOM 872 C CA . GLY A 1 106 ? -18.411 -11.732 4.204 1.00 89.94 106 GLY A CA 1
ATOM 873 C C . GLY A 1 106 ? -17.184 -12.167 5.017 1.00 89.94 106 GLY A C 1
ATOM 874 O O . GLY A 1 106 ? -17.308 -12.449 6.207 1.00 89.94 106 GLY A O 1
ATOM 875 N N . GLN A 1 107 ? -15.982 -12.183 4.431 1.00 90.75 107 GLN A N 1
ATOM 876 C CA . GLN A 1 107 ? -14.744 -12.530 5.147 1.00 90.75 107 GLN A CA 1
ATOM 877 C C . GLN A 1 107 ? -14.338 -11.466 6.175 1.00 90.75 107 GLN A C 1
ATOM 879 O O . GLN A 1 107 ? -13.644 -11.756 7.153 1.00 90.75 107 GLN A O 1
ATOM 884 N N . ILE A 1 108 ? -14.716 -10.210 5.931 1.00 90.38 108 ILE A N 1
ATOM 885 C CA . ILE A 1 108 ? -14.562 -9.098 6.869 1.00 90.38 108 ILE A CA 1
ATOM 886 C C . ILE A 1 108 ? -15.865 -8.307 6.950 1.00 90.38 108 ILE A C 1
ATOM 888 O O . ILE A 1 108 ? -16.665 -8.299 6.023 1.00 90.38 108 ILE A O 1
ATOM 892 N N . THR A 1 109 ? -16.069 -7.585 8.048 1.00 92.31 109 THR A N 1
ATOM 893 C CA . THR A 1 109 ? -17.221 -6.686 8.171 1.00 92.31 109 THR A CA 1
ATOM 894 C C . THR A 1 109 ? -17.005 -5.408 7.360 1.00 92.31 109 THR A C 1
ATOM 896 O O . THR A 1 109 ? -15.882 -4.905 7.257 1.00 92.31 109 THR A O 1
ATOM 899 N N . GLN A 1 110 ? -18.093 -4.812 6.865 1.00 92.50 110 GLN A N 1
ATOM 900 C CA . GLN A 1 110 ? -18.042 -3.538 6.136 1.00 92.50 110 GLN A CA 1
ATOM 901 C C . GLN A 1 110 ? -17.385 -2.418 6.959 1.00 92.50 110 GLN A C 1
ATOM 903 O O . GLN A 1 110 ? -16.539 -1.675 6.462 1.00 92.50 110 GLN A O 1
ATOM 908 N N . LYS A 1 111 ? -17.686 -2.368 8.263 1.00 92.81 111 LYS A N 1
ATOM 909 C CA . LYS A 1 111 ? -17.059 -1.423 9.199 1.00 92.81 111 LYS A CA 1
ATOM 910 C C . LYS A 1 111 ? -15.542 -1.600 9.270 1.00 92.81 111 LYS A C 1
ATOM 912 O O . LYS A 1 111 ? -14.809 -0.621 9.359 1.00 92.81 111 LYS A O 1
ATOM 917 N N . ARG A 1 112 ? -15.040 -2.840 9.210 1.00 89.75 112 ARG A N 1
ATOM 918 C CA . ARG A 1 112 ? -13.594 -3.101 9.216 1.00 89.75 112 ARG A CA 1
ATOM 919 C C . ARG A 1 112 ? -12.925 -2.557 7.956 1.00 89.75 112 ARG A C 1
ATOM 921 O O . ARG A 1 112 ? -11.840 -1.991 8.060 1.00 89.75 112 ARG A O 1
ATOM 928 N N . TYR A 1 113 ? -13.568 -2.682 6.795 1.00 92.19 113 TYR A N 1
ATOM 929 C CA . TYR A 1 113 ? -13.089 -2.067 5.555 1.00 92.19 113 TYR A CA 1
ATOM 930 C C . TYR A 1 113 ? -13.010 -0.534 5.668 1.00 92.19 113 TYR A C 1
ATOM 932 O O . TYR A 1 113 ? -11.982 0.052 5.325 1.00 92.19 113 TYR A O 1
ATOM 940 N N . GLU A 1 114 ? -14.044 0.115 6.208 1.00 93.69 114 GLU A N 1
ATOM 941 C CA . GLU A 1 114 ? -14.066 1.572 6.408 1.00 93.69 114 GLU A CA 1
ATOM 942 C C . GLU A 1 114 ? -12.949 2.054 7.340 1.00 93.69 114 GLU A C 1
ATOM 944 O O . GLU A 1 114 ? -12.267 3.034 7.036 1.00 93.69 114 GLU A O 1
ATOM 949 N N . VAL A 1 115 ? -12.708 1.330 8.437 1.00 93.50 115 VAL A N 1
ATOM 950 C CA . VAL A 1 115 ? -11.622 1.629 9.381 1.00 93.50 115 VAL A CA 1
ATOM 951 C C . VAL A 1 115 ? -10.255 1.517 8.703 1.00 93.50 115 VAL A C 1
ATOM 953 O O . VAL A 1 115 ? -9.431 2.420 8.824 1.00 93.50 115 VAL A O 1
ATOM 956 N N . VAL A 1 116 ? -10.015 0.451 7.931 1.00 93.38 116 VAL A N 1
ATOM 957 C CA . VAL A 1 116 ? -8.755 0.276 7.186 1.00 93.38 116 VAL A CA 1
ATOM 958 C C . VAL A 1 116 ? -8.561 1.398 6.167 1.00 93.38 116 VAL A C 1
ATOM 960 O O . VAL A 1 116 ? -7.469 1.960 6.075 1.00 93.38 116 VAL A O 1
ATOM 963 N N . LYS A 1 117 ? -9.619 1.769 5.437 1.00 93.75 117 LYS A N 1
ATOM 964 C CA . LYS A 1 117 ? -9.598 2.898 4.500 1.00 93.75 117 LYS A CA 1
ATOM 965 C C . LYS A 1 117 ? -9.230 4.203 5.200 1.00 93.75 117 LYS A C 1
ATOM 967 O O . LYS A 1 117 ? -8.409 4.949 4.677 1.00 93.75 117 LYS A O 1
ATOM 972 N N . HIS A 1 118 ? -9.807 4.461 6.371 1.00 93.38 118 HIS A N 1
ATOM 973 C CA . HIS A 1 118 ? -9.495 5.643 7.166 1.00 93.38 118 HIS A CA 1
ATOM 974 C C . HIS A 1 118 ? -8.029 5.655 7.624 1.00 93.38 118 HIS A C 1
ATOM 976 O O . HIS A 1 118 ? -7.356 6.673 7.482 1.00 93.38 118 HIS A O 1
ATOM 982 N N . HIS A 1 119 ? -7.504 4.526 8.111 1.00 94.06 119 HIS A N 1
ATOM 983 C CA . HIS A 1 119 ? -6.108 4.436 8.550 1.00 94.06 119 HIS A CA 1
ATOM 984 C C . HIS A 1 119 ? -5.118 4.720 7.412 1.00 94.06 119 HIS A C 1
ATOM 986 O O . HIS A 1 119 ? -4.183 5.486 7.601 1.00 94.06 119 HIS A O 1
ATOM 992 N N . LEU A 1 120 ? -5.359 4.218 6.196 1.00 94.31 120 LEU A N 1
ATOM 993 C CA . LEU A 1 120 ? -4.449 4.436 5.059 1.00 94.31 120 LEU A CA 1
ATOM 994 C C . LEU A 1 120 ? -4.315 5.906 4.624 1.00 94.31 120 LEU A C 1
ATOM 996 O O . LEU A 1 120 ? -3.355 6.257 3.932 1.00 94.31 120 LEU A O 1
ATOM 1000 N N . VAL A 1 121 ? -5.231 6.784 5.041 1.00 92.88 121 VAL A N 1
ATOM 1001 C CA . VAL A 1 121 ? -5.100 8.229 4.810 1.00 92.88 121 VAL A CA 1
ATOM 1002 C C . VAL A 1 121 ? -3.882 8.789 5.546 1.00 92.88 121 VAL A C 1
ATOM 1004 O O . VAL A 1 121 ? -3.162 9.607 4.976 1.00 92.88 121 VAL A O 1
ATOM 1007 N N . SER A 1 122 ? -3.601 8.338 6.774 1.00 92.00 122 SER A N 1
ATOM 1008 C CA . SER A 1 122 ? -2.431 8.819 7.522 1.00 92.00 122 SER A CA 1
ATOM 1009 C C . SER A 1 122 ? -1.121 8.324 6.903 1.00 92.00 122 SER A C 1
ATOM 1011 O O . SER A 1 122 ? -0.173 9.098 6.805 1.00 92.00 122 SER A O 1
ATOM 1013 N N . LEU A 1 123 ? -1.089 7.093 6.377 1.00 92.69 123 LEU A N 1
ATOM 1014 C CA . LEU A 1 123 ? 0.051 6.593 5.597 1.00 92.69 123 LEU A CA 1
ATOM 1015 C C . LEU A 1 123 ? 0.295 7.424 4.329 1.00 92.69 123 LEU A C 1
ATOM 1017 O O . LEU A 1 123 ? 1.437 7.675 3.958 1.00 92.69 123 LEU A O 1
ATOM 1021 N N . THR A 1 124 ? -0.782 7.855 3.671 1.00 92.81 124 THR A N 1
ATOM 1022 C CA . THR A 1 124 ? -0.704 8.679 2.459 1.00 92.81 124 THR A CA 1
ATOM 1023 C C . THR A 1 124 ? -0.114 10.058 2.751 1.00 92.81 124 THR A C 1
ATOM 1025 O O . THR A 1 124 ? 0.748 10.512 2.008 1.00 92.81 124 THR A O 1
ATOM 1028 N N . ARG A 1 125 ? -0.525 10.695 3.853 1.00 92.12 125 ARG A N 1
ATOM 1029 C CA . ARG A 1 125 ? 0.029 11.990 4.284 1.00 92.12 125 ARG A CA 1
ATOM 1030 C C . ARG A 1 125 ? 1.512 11.886 4.616 1.00 92.12 125 ARG A C 1
ATOM 1032 O O . ARG A 1 125 ? 2.312 12.633 4.077 1.00 92.12 125 ARG A O 1
ATOM 1039 N N . PHE A 1 126 ? 1.890 10.873 5.390 1.00 92.50 126 PHE A N 1
ATOM 1040 C CA . PHE A 1 126 ? 3.295 10.614 5.704 1.00 92.50 126 PHE A CA 1
ATOM 1041 C C . PHE A 1 126 ? 4.151 10.379 4.451 1.00 92.50 126 PHE A C 1
ATOM 1043 O O . PHE A 1 126 ? 5.280 10.843 4.364 1.00 92.50 126 PHE A O 1
ATOM 1050 N N . TYR A 1 127 ? 3.608 9.692 3.444 1.00 91.81 127 TYR A N 1
ATOM 1051 C CA . TYR A 1 127 ? 4.278 9.521 2.155 1.00 91.81 127 TYR A CA 1
ATOM 1052 C C . TYR A 1 127 ? 4.493 10.839 1.403 1.00 91.81 127 TYR A C 1
ATOM 1054 O O . TYR A 1 127 ? 5.517 11.000 0.736 1.00 91.81 127 TYR A O 1
ATOM 1062 N N . GLU A 1 128 ? 3.538 11.764 1.475 1.00 91.00 128 GLU A N 1
ATOM 1063 C CA . GLU A 1 128 ? 3.670 13.094 0.881 1.00 91.00 128 GLU A CA 1
ATOM 1064 C C . GLU A 1 128 ? 4.722 13.927 1.620 1.00 91.00 128 GLU A C 1
ATOM 1066 O O . GLU A 1 128 ? 5.595 14.493 0.961 1.00 91.00 128 GLU A O 1
ATOM 1071 N N . ASP A 1 129 ? 4.703 13.906 2.955 1.00 90.81 129 ASP A N 1
ATOM 1072 C CA . ASP A 1 129 ? 5.640 14.646 3.811 1.00 90.81 129 ASP A CA 1
ATOM 107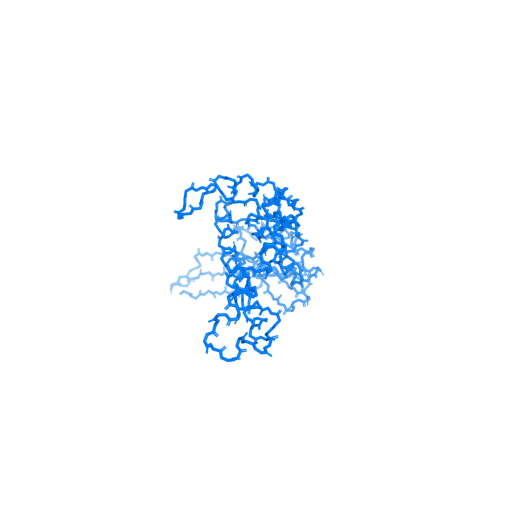3 C C . ASP A 1 129 ? 7.093 14.155 3.656 1.00 90.81 129 ASP A C 1
ATOM 1075 O O . ASP A 1 129 ? 8.036 14.942 3.680 1.00 90.81 129 ASP A O 1
ATOM 1079 N N . GLU A 1 130 ? 7.293 12.857 3.413 1.00 88.19 130 GLU A N 1
ATOM 1080 C CA . GLU A 1 130 ? 8.615 12.242 3.210 1.00 88.19 130 GLU A CA 1
ATOM 1081 C C . GLU A 1 130 ? 9.159 12.386 1.771 1.00 88.19 130 GLU A C 1
ATOM 1083 O O . GLU A 1 130 ? 10.135 11.727 1.396 1.00 88.19 130 GLU A O 1
ATOM 1088 N N . ASN A 1 131 ? 8.559 13.254 0.947 1.00 86.12 131 ASN A N 1
ATOM 1089 C CA . ASN A 1 131 ? 8.914 13.482 -0.461 1.00 86.12 131 ASN A CA 1
ATOM 1090 C C . ASN A 1 131 ? 8.709 12.266 -1.377 1.00 86.12 131 ASN A C 1
ATOM 1092 O O . ASN A 1 131 ? 9.466 12.048 -2.325 1.00 86.12 131 ASN A O 1
ATOM 1096 N N . ARG A 1 132 ? 7.643 11.493 -1.148 1.00 86.44 132 ARG A N 1
ATOM 1097 C CA . ARG A 1 132 ? 7.182 10.422 -2.051 1.00 86.44 132 ARG A CA 1
ATOM 1098 C C . ARG A 1 132 ? 8.245 9.341 -2.343 1.00 86.44 132 ARG A C 1
ATOM 1100 O O . ARG A 1 132 ? 8.523 9.066 -3.515 1.00 86.44 132 ARG A O 1
ATOM 1107 N N . PRO A 1 133 ? 8.822 8.695 -1.312 1.00 85.06 133 PRO A N 1
ATOM 1108 C CA . PRO A 1 133 ? 9.854 7.669 -1.482 1.00 85.06 133 PRO A CA 1
ATOM 1109 C C . PRO A 1 133 ? 9.337 6.418 -2.219 1.00 85.06 133 PRO A C 1
ATOM 1111 O O . PRO A 1 133 ? 8.140 6.229 -2.412 1.00 85.06 133 PRO A O 1
ATOM 1114 N N . THR A 1 134 ? 10.219 5.506 -2.629 1.00 83.56 134 THR A N 1
ATOM 1115 C CA . THR A 1 134 ? 9.780 4.181 -3.115 1.00 83.56 134 THR A CA 1
ATOM 1116 C C . THR A 1 134 ? 9.135 3.377 -1.978 1.00 83.56 134 THR A C 1
ATOM 1118 O O . THR A 1 134 ? 9.346 3.691 -0.813 1.00 83.56 134 THR A O 1
ATOM 1121 N N . LEU A 1 135 ? 8.355 2.326 -2.272 1.00 85.00 135 LEU A N 1
ATOM 1122 C CA . LEU A 1 135 ? 7.691 1.526 -1.223 1.00 85.00 135 LEU A CA 1
ATOM 1123 C C . LEU A 1 135 ? 8.672 0.922 -0.202 1.00 85.00 135 LEU A C 1
ATOM 1125 O O . LEU A 1 135 ? 8.374 0.892 0.991 1.00 85.00 135 LEU A O 1
ATOM 1129 N N . ASP A 1 136 ? 9.839 0.463 -0.658 1.00 84.38 136 ASP A N 1
ATOM 1130 C CA . ASP A 1 136 ? 10.854 -0.120 0.225 1.00 84.38 136 ASP A CA 1
ATOM 1131 C C . ASP A 1 136 ? 11.520 0.947 1.107 1.00 84.38 136 ASP A C 1
ATOM 1133 O O . ASP A 1 136 ? 11.710 0.733 2.305 1.00 84.38 136 ASP A O 1
ATOM 1137 N N . GLU A 1 137 ? 11.795 2.128 0.548 1.00 85.19 137 GLU A N 1
ATOM 1138 C CA . GLU A 1 137 ? 12.328 3.262 1.308 1.00 85.19 137 GLU A CA 1
ATOM 1139 C C . GLU A 1 137 ? 11.276 3.835 2.270 1.00 85.19 137 GLU A C 1
ATOM 1141 O O . GLU A 1 137 ? 11.586 4.144 3.419 1.00 85.19 137 GLU A O 1
ATOM 1146 N N . LEU A 1 138 ? 10.005 3.883 1.856 1.00 90.31 138 LEU A N 1
ATOM 1147 C CA . LEU A 1 138 ? 8.880 4.229 2.720 1.00 90.31 138 LEU A CA 1
ATOM 1148 C C . LEU A 1 138 ? 8.825 3.284 3.918 1.00 90.31 138 LEU A C 1
ATOM 1150 O O . LEU A 1 138 ? 8.666 3.750 5.037 1.00 90.31 138 LEU A O 1
ATOM 1154 N N . CYS A 1 139 ? 8.994 1.975 3.711 1.00 90.12 139 CYS A N 1
ATOM 1155 C CA . CYS A 1 139 ? 9.028 1.003 4.802 1.00 90.12 139 CYS A CA 1
ATOM 1156 C C . CYS A 1 139 ? 10.187 1.271 5.778 1.00 90.12 139 CYS A C 1
ATOM 1158 O O . CYS A 1 139 ? 10.002 1.179 6.994 1.00 90.12 139 CYS A O 1
ATOM 1160 N N . ARG A 1 140 ? 11.373 1.618 5.263 1.00 89.31 140 ARG A N 1
ATOM 1161 C CA . ARG A 1 140 ? 12.540 1.964 6.086 1.00 89.31 140 ARG A CA 1
ATOM 1162 C C . ARG A 1 140 ? 12.270 3.203 6.938 1.00 89.31 140 ARG A C 1
ATOM 1164 O O . ARG A 1 140 ? 12.446 3.147 8.153 1.00 89.31 140 ARG A O 1
ATOM 1171 N N . ARG A 1 141 ? 11.789 4.282 6.316 1.00 90.94 141 ARG A N 1
ATOM 1172 C CA . ARG A 1 141 ? 11.463 5.543 7.002 1.00 90.94 141 ARG A CA 1
ATOM 1173 C C . ARG A 1 141 ? 10.317 5.384 7.984 1.00 90.94 141 ARG A C 1
ATOM 1175 O O . ARG A 1 141 ? 10.378 5.886 9.099 1.00 90.94 141 ARG A O 1
ATOM 1182 N N . TYR A 1 142 ? 9.309 4.605 7.609 1.00 92.69 142 TYR A N 1
ATOM 1183 C CA . TYR A 1 142 ? 8.194 4.267 8.479 1.00 92.69 142 TYR A CA 1
ATOM 1184 C C . TYR A 1 142 ? 8.702 3.633 9.780 1.00 92.69 142 TYR A C 1
ATOM 1186 O O . TYR A 1 142 ? 8.321 4.071 10.859 1.00 92.69 142 TYR A O 1
ATOM 1194 N N . ASN A 1 143 ? 9.637 2.680 9.711 1.00 90.00 143 ASN A N 1
ATOM 1195 C CA . ASN A 1 143 ? 10.210 2.072 10.914 1.00 90.00 143 ASN A CA 1
ATOM 1196 C C . ASN A 1 143 ? 10.989 3.057 11.804 1.00 90.00 143 ASN A C 1
ATOM 1198 O O . ASN A 1 143 ? 11.000 2.874 13.019 1.00 90.00 143 ASN A O 1
ATOM 1202 N N . SER A 1 144 ? 11.621 4.089 11.236 1.00 89.19 144 SER A N 1
ATOM 1203 C CA . SER A 1 144 ? 12.406 5.060 12.008 1.00 89.19 144 SER A CA 1
ATOM 1204 C C . SER A 1 144 ? 11.579 6.214 12.577 1.00 89.19 144 SER A C 1
ATOM 1206 O O . SER A 1 144 ? 11.749 6.563 13.742 1.00 89.19 144 SER A O 1
ATOM 1208 N N . SER A 1 145 ? 10.700 6.827 11.777 1.00 90.50 145 SER A N 1
ATOM 1209 C CA . SER A 1 145 ? 10.091 8.126 12.105 1.00 90.50 145 SER A CA 1
ATOM 1210 C C . SER A 1 145 ? 8.590 8.066 12.391 1.00 90.50 145 SER A C 1
ATOM 1212 O O . SER A 1 145 ? 8.071 8.984 13.026 1.00 90.50 145 SER A O 1
ATOM 1214 N N . TRP A 1 146 ? 7.881 6.987 12.027 1.00 91.25 146 TRP A N 1
ATOM 1215 C CA . TRP A 1 146 ? 6.412 6.939 12.108 1.00 91.25 146 TRP A CA 1
ATOM 1216 C C . TRP A 1 146 ? 5.858 7.209 13.511 1.00 91.25 146 TRP A C 1
ATOM 1218 O O . TRP A 1 146 ? 4.935 8.005 13.678 1.00 91.25 146 TRP A O 1
ATOM 1228 N N . ASN A 1 147 ? 6.416 6.561 14.538 1.00 89.31 147 ASN A N 1
ATOM 1229 C CA . ASN A 1 147 ? 5.932 6.722 15.912 1.00 89.31 147 ASN A CA 1
ATOM 1230 C C . ASN A 1 147 ? 6.103 8.161 16.412 1.00 89.31 147 ASN A C 1
ATOM 1232 O O . ASN A 1 147 ? 5.227 8.663 17.119 1.00 89.31 147 ASN A O 1
ATOM 1236 N N . HIS A 1 148 ? 7.207 8.812 16.035 1.00 89.31 148 HIS A N 1
ATOM 1237 C CA . HIS A 1 148 ? 7.462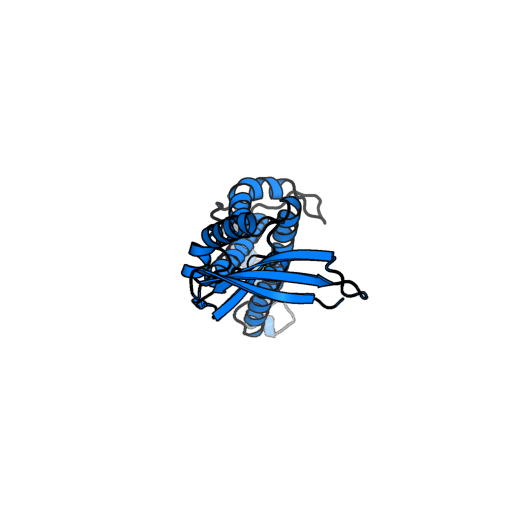 10.206 16.372 1.00 89.31 148 HIS A CA 1
ATOM 1238 C C . HIS A 1 148 ? 6.503 11.129 15.613 1.00 89.31 148 HIS A C 1
ATOM 1240 O O . HIS A 1 148 ? 5.781 11.894 16.249 1.00 89.31 148 HIS A O 1
ATOM 1246 N N . TYR A 1 149 ? 6.411 10.973 14.290 1.00 90.19 149 TYR A N 1
ATOM 1247 C CA . TYR A 1 149 ? 5.501 11.723 13.422 1.00 90.19 149 TYR A CA 1
ATOM 1248 C C . TYR A 1 149 ? 4.059 11.662 13.941 1.00 90.19 149 TYR A C 1
ATOM 1250 O O . TYR A 1 149 ? 3.453 12.678 14.278 1.00 90.19 149 TYR A O 1
ATOM 1258 N N . ARG A 1 150 ? 3.540 10.449 14.164 1.00 90.06 150 ARG A N 1
ATOM 1259 C CA . ARG A 1 150 ? 2.151 10.248 14.587 1.00 90.06 150 ARG A CA 1
ATOM 1260 C C . ARG A 1 150 ? 1.882 10.658 16.038 1.00 90.06 150 ARG A C 1
ATOM 1262 O O . ARG A 1 150 ? 0.725 10.764 16.438 1.00 90.06 150 ARG A O 1
ATOM 1269 N N . SER A 1 151 ? 2.921 10.860 16.854 1.00 86.44 151 SER A N 1
ATOM 1270 C CA . SER A 1 151 ? 2.762 11.355 18.230 1.00 86.44 151 SER A CA 1
ATOM 1271 C C . SER A 1 151 ? 2.423 12.844 18.302 1.00 86.44 151 SER A C 1
ATOM 1273 O O . SER A 1 151 ? 1.782 13.266 19.265 1.00 86.44 151 SER A O 1
ATOM 1275 N N . GLN A 1 152 ? 2.815 13.615 17.284 1.00 87.69 152 GLN A N 1
ATOM 1276 C CA . GLN A 1 152 ? 2.540 15.050 17.199 1.00 87.69 152 GLN A CA 1
ATOM 1277 C C . GLN A 1 152 ? 1.082 15.328 16.802 1.00 87.69 152 GLN A C 1
ATOM 1279 O O . GLN A 1 152 ? 0.531 16.385 17.118 1.00 87.69 152 GLN A O 1
ATOM 1284 N N . ASP A 1 153 ? 0.430 14.346 16.178 1.00 86.56 153 ASP A N 1
ATOM 1285 C CA . ASP A 1 153 ? -0.942 14.457 15.710 1.00 86.56 153 ASP A CA 1
ATOM 1286 C C . ASP A 1 153 ? -1.981 14.434 16.836 1.00 86.56 153 ASP A C 1
ATOM 1288 O O . ASP A 1 153 ? -1.947 13.638 17.786 1.00 86.56 153 ASP A O 1
ATOM 1292 N N . LYS A 1 154 ? -2.984 15.297 16.670 1.00 88.00 154 LYS A N 1
ATOM 1293 C CA . LYS A 1 154 ? -4.125 15.447 17.575 1.00 88.00 154 LYS A CA 1
ATOM 1294 C C . LYS A 1 154 ? -5.414 15.033 16.878 1.00 88.00 154 LYS A C 1
ATOM 1296 O O . LYS A 1 154 ? -5.588 15.205 15.672 1.00 88.00 154 LYS A O 1
ATOM 1301 N N . ALA A 1 155 ? -6.348 14.486 17.647 1.00 84.31 155 ALA A N 1
ATOM 1302 C CA . ALA A 1 155 ? -7.666 14.142 17.141 1.00 84.31 155 ALA A CA 1
ATOM 1303 C C . ALA A 1 155 ? -8.426 15.415 16.742 1.00 84.31 155 ALA A C 1
ATOM 1305 O O . ALA A 1 155 ? -8.643 16.291 17.574 1.00 84.31 155 ALA A O 1
ATOM 1306 N N . SER A 1 156 ? -8.890 15.488 15.491 1.00 79.44 156 SER A N 1
ATOM 1307 C CA . SER A 1 156 ? -9.541 16.687 14.939 1.00 79.44 156 SER A CA 1
ATOM 1308 C C . SER A 1 156 ? -10.735 17.179 15.769 1.00 79.44 156 SER A C 1
ATOM 1310 O O . SER A 1 156 ? -10.887 18.380 15.952 1.00 79.44 156 SER A O 1
ATOM 1312 N N . LYS A 1 157 ? -11.552 16.268 16.319 1.00 84.25 157 LYS A N 1
ATOM 1313 C CA . LYS A 1 157 ? -12.747 16.637 17.099 1.00 84.25 157 LYS A CA 1
ATOM 1314 C C . LYS A 1 157 ? -12.457 17.048 18.542 1.00 84.25 157 LYS A C 1
ATOM 1316 O O . LYS A 1 157 ? -13.198 17.846 19.095 1.00 84.25 157 LYS A O 1
ATOM 1321 N N . SER A 1 158 ? -11.452 16.450 19.183 1.00 83.56 158 SER A N 1
ATOM 1322 C CA . SER A 1 158 ? -11.220 16.627 20.625 1.00 83.56 158 SER A CA 1
ATOM 1323 C C . SER A 1 158 ? -9.963 17.424 20.955 1.00 83.56 158 SER A C 1
ATOM 1325 O O . SER A 1 158 ? -9.759 17.762 22.117 1.00 83.56 158 SER A O 1
ATOM 1327 N N . GLY A 1 159 ? -9.080 17.657 19.980 1.00 85.12 159 GLY A N 1
ATOM 1328 C CA . GLY A 1 159 ? -7.767 18.274 20.183 1.00 85.12 159 GLY A CA 1
ATOM 1329 C C . GLY A 1 159 ? -6.807 17.449 21.051 1.00 85.12 159 GLY A C 1
ATOM 1330 O O . GLY A 1 159 ? -5.677 17.872 21.283 1.00 85.12 159 GLY A O 1
ATOM 1331 N N . LYS A 1 160 ? -7.223 16.270 21.536 1.00 87.38 160 LYS A N 1
ATOM 1332 C CA . LYS A 1 160 ? -6.408 15.403 22.395 1.00 87.38 160 LYS A CA 1
ATOM 1333 C C . LYS A 1 160 ? -5.434 14.580 21.557 1.00 87.38 160 LYS A C 1
ATOM 1335 O O . LYS A 1 160 ? -5.743 14.202 20.425 1.00 87.38 160 LYS A O 1
ATOM 1340 N N . SER A 1 161 ? -4.281 14.256 22.136 1.00 87.62 161 SER A N 1
ATOM 1341 C CA . SER A 1 161 ? -3.319 13.332 21.532 1.00 87.62 161 SER A CA 1
ATOM 1342 C C . SER A 1 161 ? -3.954 11.967 21.268 1.00 87.62 161 SER A C 1
ATOM 1344 O O . SER A 1 161 ? -4.795 11.486 22.035 1.00 87.62 161 SER A O 1
ATOM 1346 N N . LEU A 1 162 ? -3.536 11.325 20.179 1.00 87.44 162 LEU A N 1
ATOM 1347 C CA . LEU A 1 162 ? -4.065 10.024 19.784 1.00 87.44 162 LEU A CA 1
ATOM 1348 C C . LEU A 1 162 ? -3.730 8.937 20.817 1.00 87.44 162 LEU A C 1
ATOM 1350 O O . LEU A 1 162 ? -2.585 8.778 21.260 1.00 87.44 162 LEU A O 1
ATOM 1354 N N . SER A 1 163 ? -4.739 8.136 21.169 1.00 88.00 163 SER A N 1
ATOM 1355 C CA . SER A 1 163 ? -4.557 7.017 22.097 1.00 88.00 163 SER A CA 1
ATOM 1356 C C . SER A 1 163 ? -3.548 5.998 21.551 1.00 88.00 163 SER A C 1
ATOM 1358 O O . SER A 1 163 ? -3.424 5.805 20.339 1.00 88.00 163 SER A O 1
ATOM 1360 N N . ALA A 1 164 ? -2.823 5.320 22.446 1.00 88.38 164 ALA A N 1
ATOM 1361 C CA . ALA A 1 164 ? -1.882 4.267 22.054 1.00 88.38 164 ALA A CA 1
ATOM 1362 C C . ALA A 1 164 ? -2.583 3.119 21.304 1.00 88.38 164 ALA A C 1
ATOM 1364 O O . ALA A 1 164 ? -2.038 2.598 20.337 1.00 88.38 164 ALA A O 1
ATOM 1365 N N . ARG A 1 165 ? -3.820 2.776 21.699 1.00 89.12 165 ARG A N 1
ATOM 1366 C CA . ARG A 1 165 ? -4.633 1.756 21.018 1.00 89.12 165 ARG A CA 1
ATOM 1367 C C . ARG A 1 165 ? -4.927 2.151 19.570 1.00 89.12 165 ARG A C 1
ATOM 1369 O O . ARG A 1 165 ? -4.629 1.373 18.677 1.00 89.12 165 ARG A O 1
ATOM 1376 N N . TYR A 1 166 ? -5.410 3.374 19.343 1.00 89.94 166 TYR A N 1
ATOM 1377 C CA . TYR A 1 166 ? -5.692 3.867 17.992 1.00 89.94 166 TYR A CA 1
ATOM 1378 C C . TYR A 1 166 ? -4.441 3.841 17.095 1.00 89.94 166 TYR A C 1
ATOM 1380 O O . TYR A 1 166 ? -4.487 3.340 15.976 1.00 89.94 166 TYR A O 1
ATOM 1388 N N . ARG A 1 167 ? -3.291 4.298 17.612 1.00 90.56 167 ARG A N 1
ATOM 1389 C CA . ARG A 1 167 ? -2.013 4.248 16.878 1.00 90.56 167 ARG A CA 1
ATOM 1390 C C . ARG A 1 167 ? -1.574 2.815 16.557 1.00 90.56 167 ARG A C 1
ATOM 1392 O O . ARG A 1 167 ? -1.100 2.555 15.456 1.00 90.56 167 ARG A O 1
ATOM 1399 N N . ASN A 1 168 ? -1.765 1.873 17.481 1.00 91.75 168 ASN A N 1
ATOM 1400 C CA . ASN A 1 168 ? -1.479 0.460 17.226 1.00 91.75 168 ASN A CA 1
ATOM 1401 C C . ASN A 1 168 ? -2.404 -0.134 16.153 1.00 91.75 168 ASN A C 1
ATOM 1403 O O . ASN A 1 168 ? -1.945 -0.918 15.322 1.00 91.75 168 ASN A O 1
ATOM 1407 N N . ASP A 1 169 ? -3.680 0.252 16.132 1.00 91.88 169 ASP A N 1
ATOM 1408 C CA . ASP A 1 169 ? -4.640 -0.194 15.117 1.00 91.88 169 ASP A CA 1
ATOM 1409 C C . ASP A 1 169 ? -4.286 0.346 13.716 1.00 91.88 169 ASP A C 1
ATOM 1411 O O . ASP A 1 169 ? -4.375 -0.393 12.724 1.00 91.88 169 ASP A O 1
ATOM 1415 N N . GLU A 1 170 ? -3.795 1.589 13.628 1.00 92.69 170 GLU A N 1
ATOM 1416 C CA . GLU A 1 170 ? -3.209 2.151 12.402 1.00 92.69 170 GLU A CA 1
ATOM 1417 C C . GLU A 1 170 ? -1.984 1.340 11.954 1.00 92.69 170 GLU A C 1
ATOM 1419 O O . GLU A 1 170 ? -1.950 0.857 10.821 1.00 92.69 170 GLU A O 1
ATOM 1424 N N . ILE A 1 171 ? -1.022 1.094 12.854 1.00 93.19 171 ILE A N 1
ATOM 1425 C CA . ILE A 1 171 ? 0.183 0.299 12.554 1.00 93.19 171 ILE A CA 1
ATOM 1426 C C . ILE A 1 171 ? -0.191 -1.093 12.037 1.00 93.19 171 ILE A C 1
ATOM 1428 O O . ILE A 1 171 ? 0.390 -1.566 11.060 1.00 93.19 171 ILE A O 1
ATOM 1432 N N . ASN A 1 172 ? -1.176 -1.751 12.648 1.00 92.75 172 ASN A N 1
ATOM 1433 C CA . ASN A 1 172 ? -1.639 -3.067 12.209 1.00 92.75 172 ASN A CA 1
ATOM 1434 C C . ASN A 1 172 ? -2.261 -3.019 10.805 1.00 92.75 172 ASN A C 1
ATOM 1436 O O . ASN A 1 172 ? -2.028 -3.918 9.993 1.00 92.75 172 ASN A O 1
ATOM 1440 N N . SER A 1 173 ? -3.003 -1.956 10.493 1.00 93.88 173 SER A N 1
ATOM 1441 C CA . SER A 1 173 ? -3.593 -1.744 9.166 1.00 93.88 173 SER A CA 1
ATOM 1442 C C . SER A 1 173 ? -2.515 -1.488 8.108 1.00 93.88 173 SER A C 1
ATOM 1444 O O . SER A 1 173 ? -2.570 -2.061 7.020 1.00 93.88 173 SER A O 1
ATOM 1446 N N . HIS A 1 174 ? -1.481 -0.712 8.444 1.00 94.25 174 HIS A N 1
ATOM 1447 C CA . HIS A 1 174 ? -0.337 -0.468 7.562 1.00 94.25 174 HIS A CA 1
ATOM 1448 C C . HIS A 1 174 ? 0.490 -1.739 7.350 1.00 94.25 174 HIS A C 1
ATOM 1450 O O . HIS A 1 174 ? 0.808 -2.077 6.213 1.00 94.25 174 HIS A O 1
ATOM 1456 N N . LYS A 1 175 ? 0.761 -2.520 8.405 1.00 93.06 175 LYS A N 1
ATOM 1457 C CA . LYS A 1 175 ? 1.415 -3.835 8.283 1.00 93.06 175 LYS A CA 1
ATOM 1458 C C . LYS A 1 175 ? 0.633 -4.774 7.367 1.00 93.06 175 LYS A C 1
ATOM 1460 O O . LYS A 1 175 ? 1.239 -5.480 6.569 1.00 93.06 175 LYS A O 1
ATOM 1465 N N . MET A 1 176 ? -0.699 -4.777 7.447 1.00 92.75 176 MET A N 1
ATOM 1466 C CA . MET A 1 176 ? -1.543 -5.563 6.541 1.00 92.75 176 MET A CA 1
ATOM 1467 C C . MET A 1 176 ? -1.387 -5.117 5.080 1.00 92.75 176 MET A C 1
ATOM 1469 O O . MET A 1 176 ? -1.273 -5.971 4.203 1.00 92.75 176 MET A O 1
ATOM 1473 N N . PHE A 1 177 ? -1.333 -3.808 4.824 1.00 94.38 177 PHE A N 1
ATOM 1474 C CA . PHE A 1 177 ? -1.060 -3.261 3.493 1.00 94.38 177 PHE A CA 1
ATOM 1475 C C . PHE A 1 177 ? 0.321 -3.682 2.969 1.00 94.38 177 PHE A C 1
ATOM 1477 O O . PHE A 1 177 ? 0.410 -4.252 1.887 1.00 94.38 177 PHE A O 1
ATOM 1484 N N . PHE A 1 178 ? 1.390 -3.506 3.751 1.00 92.38 178 PHE A N 1
ATOM 1485 C CA . PHE A 1 178 ? 2.741 -3.904 3.332 1.00 92.38 178 PHE A CA 1
ATOM 1486 C C . PHE A 1 178 ? 2.897 -5.420 3.154 1.00 92.38 178 PHE A C 1
ATOM 1488 O O . PHE A 1 178 ? 3.586 -5.856 2.238 1.00 92.38 178 PHE A O 1
ATOM 1495 N N . ARG A 1 179 ? 2.217 -6.245 3.961 1.00 92.19 179 ARG A N 1
ATOM 1496 C CA . ARG A 1 179 ? 2.156 -7.702 3.739 1.00 92.19 179 ARG A CA 1
ATOM 1497 C C . ARG A 1 179 ? 1.489 -8.049 2.413 1.00 92.19 179 ARG A C 1
ATOM 1499 O O . ARG A 1 179 ? 1.962 -8.936 1.713 1.00 92.19 179 ARG A O 1
ATOM 1506 N N . TRP A 1 180 ? 0.411 -7.351 2.059 1.00 92.38 180 TRP A N 1
ATOM 1507 C CA . TRP A 1 180 ? -0.229 -7.521 0.757 1.00 92.38 180 TRP A CA 1
ATOM 1508 C C . TRP A 1 180 ? 0.698 -7.078 -0.385 1.00 92.38 180 TRP A C 1
ATOM 1510 O O . TRP A 1 180 ? 0.844 -7.818 -1.354 1.00 92.38 180 TRP A O 1
ATOM 1520 N N . CYS A 1 181 ? 1.395 -5.945 -0.237 1.00 88.44 181 CYS A N 1
ATOM 1521 C CA . CYS A 1 181 ? 2.405 -5.497 -1.200 1.00 88.44 181 CYS A CA 1
ATOM 1522 C C . CYS A 1 181 ? 3.523 -6.529 -1.378 1.00 88.44 181 CYS A C 1
ATOM 1524 O O . CYS A 1 181 ? 3.910 -6.814 -2.508 1.00 88.44 181 CYS A O 1
ATOM 1526 N N . SER A 1 182 ? 3.999 -7.126 -0.285 1.00 87.38 182 SER A N 1
ATOM 1527 C CA . SER A 1 182 ? 5.016 -8.176 -0.318 1.00 87.38 182 SER A CA 1
ATOM 1528 C C . SER A 1 182 ? 4.514 -9.452 -0.993 1.00 87.38 182 SER A C 1
ATOM 1530 O O . SER A 1 182 ? 5.172 -9.961 -1.896 1.00 87.38 182 SER A O 1
ATOM 1532 N N . GLY A 1 183 ? 3.296 -9.902 -0.677 1.00 85.12 183 GLY A N 1
ATOM 1533 C CA . GLY A 1 183 ? 2.676 -11.055 -1.341 1.00 85.12 183 GLY A CA 1
ATOM 1534 C C . GLY A 1 183 ? 2.432 -10.860 -2.844 1.00 85.12 183 GLY A C 1
ATOM 1535 O O . GLY A 1 183 ? 2.354 -11.838 -3.583 1.00 85.12 183 GLY A O 1
ATOM 1536 N N . LYS A 1 184 ? 2.328 -9.611 -3.314 1.00 83.06 184 LYS A N 1
ATOM 1537 C CA . LYS A 1 184 ? 2.231 -9.256 -4.740 1.00 83.06 184 LYS A CA 1
ATOM 1538 C C . LYS A 1 184 ? 3.584 -8.963 -5.402 1.00 83.06 184 LYS A C 1
ATOM 1540 O O . LYS A 1 184 ? 3.618 -8.729 -6.605 1.00 83.06 184 LYS A O 1
ATOM 1545 N N . GLY A 1 185 ? 4.683 -8.963 -4.645 1.00 75.00 185 GLY A N 1
ATOM 1546 C CA . GLY A 1 185 ? 6.017 -8.618 -5.144 1.00 75.00 185 GLY A CA 1
ATOM 1547 C C . GLY A 1 185 ? 6.239 -7.119 -5.390 1.00 75.00 185 GLY A C 1
ATOM 1548 O O . GLY A 1 185 ? 7.191 -6.748 -6.073 1.00 75.00 185 GLY A O 1
ATOM 1549 N N . TYR A 1 186 ? 5.382 -6.241 -4.854 1.00 80.19 186 TYR A N 1
ATOM 1550 C CA . TYR A 1 186 ? 5.521 -4.783 -4.979 1.00 80.19 186 TYR A CA 1
ATOM 1551 C C . TYR A 1 186 ? 6.535 -4.190 -3.990 1.00 80.19 186 TYR A C 1
ATOM 1553 O O . TYR A 1 186 ? 7.194 -3.201 -4.315 1.00 80.19 186 TYR A O 1
ATOM 1561 N N . SER A 1 187 ? 6.665 -4.779 -2.796 1.00 80.94 187 SER A N 1
ATOM 1562 C CA . SER A 1 187 ? 7.702 -4.428 -1.816 1.00 80.94 187 SER A CA 1
ATOM 1563 C C . SER A 1 187 ? 8.404 -5.677 -1.300 1.00 80.94 187 SER A C 1
ATOM 1565 O O . SER A 1 187 ? 7.824 -6.758 -1.243 1.00 80.94 187 SER A O 1
ATOM 1567 N N . SER A 1 188 ? 9.660 -5.519 -0.908 1.00 77.62 188 SER A N 1
ATOM 1568 C CA . SER A 1 188 ? 10.457 -6.596 -0.303 1.00 77.62 188 SER A CA 1
ATOM 1569 C C . SER A 1 188 ? 10.443 -6.489 1.218 1.00 77.62 188 SER A C 1
ATOM 1571 O O . SER A 1 188 ? 10.578 -7.481 1.928 1.00 77.62 188 SER A O 1
ATOM 1573 N N . SER A 1 189 ? 10.234 -5.270 1.715 1.00 79.00 189 SER A N 1
ATOM 1574 C CA . SER A 1 189 ? 10.281 -4.947 3.135 1.00 79.00 189 SER A CA 1
ATOM 1575 C C . SER A 1 189 ? 8.881 -4.844 3.740 1.00 79.00 189 SER A C 1
ATOM 1577 O O . SER A 1 189 ? 7.946 -4.335 3.112 1.00 79.00 189 SER A O 1
ATOM 1579 N N . ILE A 1 190 ? 8.755 -5.305 4.987 1.00 86.88 190 ILE A N 1
ATOM 1580 C CA . ILE A 1 190 ? 7.549 -5.190 5.816 1.00 86.88 190 ILE A CA 1
ATOM 1581 C C . ILE A 1 190 ? 7.912 -4.406 7.088 1.00 86.88 190 ILE A C 1
ATOM 1583 O O . ILE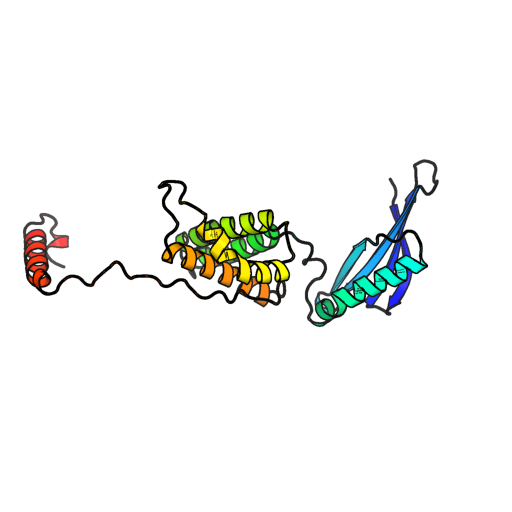 A 1 190 ? 8.956 -4.679 7.684 1.00 86.88 190 ILE A O 1
ATOM 1587 N N . PRO A 1 191 ? 7.068 -3.466 7.553 1.00 88.56 191 PRO A N 1
ATOM 1588 C CA . PRO A 1 191 ? 7.331 -2.725 8.779 1.00 88.56 191 PRO A CA 1
ATOM 1589 C C . PRO A 1 191 ? 7.407 -3.624 10.018 1.00 88.56 191 PRO A C 1
ATOM 1591 O O . PRO A 1 191 ? 6.511 -4.439 10.265 1.00 88.56 191 PRO A O 1
ATOM 1594 N N . THR A 1 192 ? 8.431 -3.417 10.843 1.00 86.06 192 THR A N 1
ATOM 1595 C CA . THR A 1 192 ? 8.738 -4.228 12.035 1.00 86.06 192 THR A CA 1
ATOM 1596 C C . THR A 1 192 ? 8.463 -3.515 13.356 1.00 86.06 192 THR A C 1
ATOM 1598 O O . THR A 1 192 ? 8.628 -4.130 14.401 1.00 86.06 192 THR A O 1
ATOM 1601 N N . LEU A 1 193 ? 7.968 -2.271 13.331 1.00 84.12 193 LEU A N 1
ATOM 1602 C CA . LEU A 1 193 ? 7.672 -1.470 14.529 1.00 84.12 193 LEU A CA 1
ATOM 1603 C C . LEU A 1 193 ? 6.985 -2.253 15.652 1.00 84.12 193 LEU A C 1
ATOM 1605 O O . LEU A 1 193 ? 5.954 -2.907 15.434 1.00 84.12 193 LEU A O 1
ATOM 1609 N N . GLU A 1 194 ? 7.523 -2.110 16.858 1.00 81.62 194 GLU A N 1
ATOM 1610 C CA . GLU A 1 194 ? 6.890 -2.603 18.073 1.00 81.62 194 GLU A CA 1
ATOM 1611 C C . GLU A 1 194 ? 5.615 -1.815 18.381 1.00 81.62 194 GLU A C 1
ATOM 1613 O O . GLU A 1 194 ? 5.499 -0.616 18.112 1.00 81.62 194 GLU A O 1
ATOM 1618 N N . GLN A 1 195 ? 4.627 -2.517 18.933 1.00 82.75 195 GLN A N 1
ATOM 1619 C CA . GLN A 1 195 ? 3.381 -1.896 19.359 1.00 82.75 195 GLN A CA 1
ATOM 1620 C C . GLN A 1 195 ? 3.603 -1.104 20.649 1.00 82.75 195 GLN A C 1
ATOM 1622 O O . GLN A 1 195 ? 4.311 -1.533 21.559 1.00 82.75 195 GLN A O 1
ATOM 1627 N N . LEU A 1 196 ? 2.938 0.043 20.756 1.00 85.44 196 LEU A N 1
ATOM 1628 C CA . LEU A 1 196 ? 2.953 0.857 21.965 1.00 85.44 196 LEU A CA 1
ATOM 1629 C C . LEU A 1 196 ? 2.270 0.100 23.109 1.00 85.44 196 LEU A C 1
ATOM 1631 O O . LEU A 1 196 ? 1.217 -0.511 22.912 1.00 85.44 196 LEU A O 1
ATOM 1635 N N . LYS A 1 197 ? 2.819 0.188 24.325 1.00 85.56 197 LYS A N 1
ATOM 1636 C CA . LYS A 1 197 ? 2.195 -0.408 25.515 1.00 85.56 197 LYS A CA 1
ATOM 1637 C C . LYS A 1 197 ? 0.822 0.226 25.760 1.00 85.56 197 LYS A C 1
ATOM 1639 O O . LYS A 1 197 ? 0.711 1.431 25.986 1.00 85.56 197 LYS A O 1
ATOM 1644 N N . VAL A 1 198 ? -0.229 -0.591 25.731 1.00 84.12 198 VAL A N 1
ATOM 1645 C CA . VAL A 1 198 ? -1.606 -0.154 25.995 1.00 84.12 198 VAL A CA 1
ATOM 1646 C C . VAL A 1 198 ? -1.957 -0.473 27.442 1.00 84.12 198 VAL A C 1
ATOM 1648 O O . VAL A 1 198 ? -1.955 -1.634 27.842 1.00 84.12 198 VAL A O 1
ATOM 1651 N N . LYS A 1 199 ? -2.309 0.552 28.222 1.00 78.88 199 LYS A N 1
ATOM 1652 C CA . LYS A 1 199 ? -2.939 0.348 29.530 1.00 78.88 199 LYS A CA 1
ATOM 1653 C C . LYS A 1 199 ? -4.397 -0.042 29.312 1.00 78.88 199 LYS A C 1
ATOM 1655 O O . LYS A 1 199 ? -5.134 0.659 28.617 1.00 78.88 199 LYS A O 1
ATOM 1660 N N . ARG A 1 200 ? -4.811 -1.173 29.879 1.00 75.00 200 ARG A N 1
ATOM 1661 C CA . ARG A 1 200 ? -6.208 -1.607 29.855 1.00 75.00 200 ARG A CA 1
ATOM 1662 C C . ARG A 1 200 ? -6.997 -0.704 30.803 1.00 75.00 200 ARG A C 1
ATOM 1664 O O . ARG A 1 200 ? -6.716 -0.680 31.990 1.00 75.00 200 ARG A O 1
ATOM 1671 N N . THR A 1 201 ? -7.949 0.050 30.266 1.00 73.12 201 THR A N 1
ATOM 1672 C CA . THR A 1 201 ? -8.821 0.942 31.053 1.00 73.12 201 THR A CA 1
ATOM 1673 C C . THR A 1 201 ? -10.052 0.235 31.605 1.00 73.12 201 THR A C 1
ATOM 1675 O O . THR A 1 201 ? -10.675 0.736 32.530 1.00 73.12 201 THR A O 1
ATOM 1678 N N . ASN A 1 202 ? -10.417 -0.914 31.030 1.00 80.25 202 ASN A N 1
ATOM 1679 C CA . ASN A 1 202 ? -11.596 -1.664 31.445 1.00 80.25 202 ASN A CA 1
ATOM 1680 C C . ASN A 1 202 ? -11.171 -2.771 32.403 1.00 80.25 202 ASN A C 1
ATOM 1682 O O . ASN A 1 202 ? -10.645 -3.809 31.974 1.00 80.25 202 ASN A O 1
ATOM 1686 N N . GLU A 1 203 ? -11.412 -2.525 33.682 1.00 82.19 203 GLU A N 1
ATOM 1687 C CA . GLU A 1 203 ? -11.352 -3.538 34.725 1.00 82.19 203 GLU A CA 1
ATOM 1688 C C . GLU A 1 203 ? -12.581 -4.456 34.641 1.00 82.19 203 GLU A C 1
ATOM 1690 O O . GLU A 1 203 ? -13.640 -4.038 34.154 1.00 82.19 203 GLU A O 1
ATOM 1695 N N . PRO A 1 204 ? -12.453 -5.733 35.042 1.00 84.75 204 PRO A N 1
ATOM 1696 C CA . PRO A 1 204 ? -13.610 -6.604 35.171 1.00 84.75 204 PRO A CA 1
ATOM 1697 C C . PRO A 1 204 ? -14.605 -6.009 36.171 1.00 84.75 204 PRO A C 1
ATOM 1699 O O . PRO A 1 204 ? -14.220 -5.345 37.134 1.00 84.75 204 PRO A O 1
ATOM 1702 N N . PHE A 1 205 ? -15.894 -6.257 35.940 1.00 86.25 205 PHE A N 1
ATOM 1703 C CA . PHE A 1 205 ? -16.931 -5.762 36.835 1.00 86.25 205 PHE A CA 1
ATOM 1704 C C . PHE A 1 205 ? -16.682 -6.272 38.268 1.00 86.25 205 PHE A C 1
ATOM 1706 O O . PHE A 1 205 ? -16.446 -7.473 38.440 1.00 86.25 205 PHE A O 1
ATOM 1713 N N . PRO A 1 206 ? -16.726 -5.411 39.303 1.00 90.56 206 PRO A N 1
ATOM 1714 C CA . PRO A 1 206 ? -16.357 -5.829 40.648 1.00 90.56 206 PRO A CA 1
ATOM 1715 C C . PRO A 1 206 ? -17.304 -6.904 41.182 1.00 90.56 206 PRO A C 1
ATOM 1717 O O . PRO A 1 206 ? -18.519 -6.706 41.264 1.00 90.56 206 PRO A O 1
ATOM 1720 N N . GLN A 1 207 ? -16.739 -8.023 41.636 1.00 90.19 207 GLN A N 1
ATOM 1721 C CA . GLN A 1 207 ? -17.523 -9.176 42.083 1.00 90.19 207 GLN A CA 1
ATOM 1722 C C . GLN A 1 207 ? -18.447 -8.847 43.268 1.00 90.19 207 GLN A C 1
ATOM 1724 O O . GLN A 1 207 ? -19.560 -9.361 43.347 1.00 90.19 207 GLN A O 1
ATOM 1729 N N . LYS A 1 208 ? -18.044 -7.898 44.129 1.00 92.19 208 LYS A N 1
ATOM 1730 C CA . LYS A 1 208 ? -18.850 -7.391 45.256 1.00 92.19 208 LYS A CA 1
ATOM 1731 C C . LYS A 1 208 ? -20.192 -6.783 44.829 1.00 92.19 208 LYS A C 1
ATOM 1733 O O . LYS A 1 208 ? -21.149 -6.826 45.596 1.00 92.19 208 LYS A O 1
ATOM 1738 N N . TYR A 1 209 ? -20.272 -6.212 43.628 1.00 91.00 209 TYR A N 1
ATOM 1739 C CA . TYR A 1 209 ? -21.495 -5.588 43.115 1.00 91.00 209 TYR A CA 1
ATOM 1740 C C . TYR A 1 209 ? -22.288 -6.510 42.188 1.00 91.00 209 TYR A C 1
ATOM 1742 O O . TYR A 1 209 ? -23.395 -6.159 41.786 1.00 91.00 209 TYR A O 1
ATOM 1750 N N . TYR A 1 210 ? -21.759 -7.691 41.858 1.00 92.06 210 TYR A N 1
ATOM 1751 C CA . TYR A 1 210 ? -22.362 -8.591 40.876 1.00 92.06 210 TYR A CA 1
ATOM 1752 C C . TYR A 1 210 ? -23.729 -9.115 41.329 1.00 92.06 210 TYR A C 1
ATOM 1754 O O . TYR A 1 210 ? -24.691 -9.081 40.568 1.00 92.06 210 TYR A O 1
ATOM 1762 N N . SER A 1 211 ? -23.860 -9.502 42.601 1.00 88.25 211 SER A N 1
ATOM 1763 C CA . SER A 1 211 ? -25.143 -9.935 43.173 1.00 88.25 211 SER A CA 1
ATOM 1764 C C . SER A 1 211 ? -26.194 -8.821 43.170 1.00 88.25 211 SER A C 1
ATOM 1766 O O . SER A 1 211 ? -27.358 -9.073 42.861 1.00 88.25 211 SER A O 1
ATOM 1768 N N . LYS A 1 212 ? -25.784 -7.575 43.450 1.00 91.00 212 LYS A N 1
ATOM 1769 C CA . LYS A 1 212 ? -26.663 -6.398 43.389 1.00 91.00 212 LYS A CA 1
ATOM 1770 C C . LYS A 1 212 ? -27.111 -6.106 41.956 1.00 91.00 212 LYS A C 1
ATOM 1772 O O . LYS A 1 212 ? -28.297 -5.875 41.743 1.00 91.00 212 LYS A O 1
ATOM 1777 N N . LEU A 1 213 ? -26.200 -6.177 40.983 1.00 91.19 213 LEU A N 1
ATOM 1778 C CA . LEU A 1 213 ? -26.517 -6.024 39.560 1.00 91.19 213 LEU A CA 1
ATOM 1779 C C . LEU A 1 213 ? -27.550 -7.067 39.110 1.00 91.19 213 LEU A C 1
ATOM 1781 O O . LEU A 1 213 ? -28.556 -6.711 38.499 1.00 91.19 213 LEU A O 1
ATOM 1785 N N . LEU A 1 214 ? -27.341 -8.342 39.461 1.00 91.62 214 LEU A N 1
ATOM 1786 C CA . LEU A 1 214 ? -28.280 -9.421 39.144 1.00 91.62 214 LEU A CA 1
ATOM 1787 C C . LEU A 1 214 ? -29.651 -9.195 39.788 1.00 91.62 214 LEU A C 1
ATOM 1789 O O . LEU A 1 214 ? -30.671 -9.422 39.143 1.00 91.62 214 LEU A O 1
ATOM 1793 N N . ALA A 1 215 ? -29.693 -8.733 41.040 1.00 89.25 215 ALA A N 1
ATOM 1794 C CA . ALA A 1 215 ? -30.946 -8.450 41.733 1.00 89.25 215 ALA A CA 1
ATOM 1795 C C . ALA A 1 215 ? -31.740 -7.311 41.070 1.00 89.25 215 ALA A C 1
ATOM 1797 O O . ALA A 1 215 ? -32.952 -7.435 40.911 1.00 89.25 215 ALA A O 1
ATOM 1798 N N . VAL A 1 216 ? -31.071 -6.228 40.654 1.00 89.69 216 VAL A N 1
ATOM 1799 C CA . VAL A 1 216 ? -31.707 -5.114 39.926 1.00 89.69 216 VAL A CA 1
ATOM 1800 C C . VAL A 1 216 ? -32.192 -5.572 38.551 1.00 89.69 216 VAL A C 1
ATOM 1802 O O . VAL A 1 216 ? -33.356 -5.369 38.224 1.00 89.69 216 VAL A O 1
ATOM 1805 N N . SER A 1 217 ? -31.349 -6.288 37.804 1.00 86.62 217 SER A N 1
ATOM 1806 C CA . SER A 1 217 ? -31.688 -6.791 36.463 1.00 86.62 217 SER A CA 1
ATOM 1807 C C . SER A 1 217 ? -32.899 -7.732 36.501 1.00 86.62 217 SER A C 1
ATOM 1809 O O . SER A 1 217 ? -33.812 -7.617 35.691 1.00 86.62 217 SER A O 1
ATOM 1811 N N . ARG A 1 218 ? -32.962 -8.633 37.494 1.00 86.00 218 ARG A N 1
ATOM 1812 C CA . ARG A 1 218 ? -34.112 -9.533 37.699 1.00 86.00 218 ARG A CA 1
ATOM 1813 C C . ARG A 1 218 ? -35.393 -8.772 38.038 1.00 86.00 218 ARG A C 1
ATOM 1815 O O . ARG A 1 218 ? -36.454 -9.137 37.541 1.00 86.00 218 ARG A O 1
ATOM 1822 N N . LYS A 1 219 ? -35.305 -7.718 38.857 1.00 85.75 219 LYS A N 1
ATOM 1823 C CA . LYS A 1 219 ? -36.459 -6.863 39.174 1.00 85.75 219 LYS A CA 1
ATOM 1824 C C . LYS A 1 219 ? -36.970 -6.113 37.943 1.00 85.75 219 LYS A C 1
ATOM 1826 O O . LYS A 1 219 ? -38.179 -6.051 37.757 1.00 85.75 219 LYS A O 1
ATOM 1831 N N . GLU A 1 220 ? -36.085 -5.593 37.094 1.00 82.56 220 GLU A N 1
ATOM 1832 C CA . GLU A 1 220 ? -36.478 -4.939 35.835 1.00 82.56 220 GLU A CA 1
ATOM 1833 C C . GLU A 1 220 ? -37.151 -5.915 34.862 1.00 82.56 220 GLU A C 1
ATOM 1835 O O . GLU A 1 220 ? -38.194 -5.593 34.296 1.00 82.56 220 GLU A O 1
ATOM 1840 N N . ILE A 1 221 ? -36.621 -7.136 34.729 1.00 81.31 221 ILE A N 1
ATOM 1841 C CA . ILE A 1 221 ? -37.236 -8.200 33.920 1.00 81.31 221 ILE A CA 1
ATOM 1842 C C . ILE A 1 221 ? -38.639 -8.547 34.442 1.00 81.31 221 ILE A C 1
ATOM 1844 O O . ILE A 1 221 ? -39.594 -8.629 33.670 1.00 81.31 221 ILE A O 1
ATOM 1848 N N . GLN A 1 222 ? -38.799 -8.693 35.760 1.00 77.19 222 GLN A N 1
ATOM 1849 C CA . GLN A 1 222 ? -40.101 -8.961 36.376 1.00 77.19 222 GLN A CA 1
ATOM 1850 C C . GLN A 1 222 ? -41.075 -7.786 36.227 1.00 77.19 222 GLN A C 1
ATOM 1852 O O . GLN A 1 222 ? -42.266 -8.005 36.013 1.00 77.19 222 GLN A O 1
ATOM 1857 N N . ALA A 1 223 ? -40.601 -6.543 36.298 1.00 78.75 223 ALA A N 1
ATOM 1858 C CA . ALA A 1 223 ? -41.427 -5.347 36.132 1.00 78.75 223 ALA A CA 1
ATOM 1859 C C . ALA A 1 223 ? -41.762 -5.034 34.660 1.00 78.75 223 ALA A C 1
ATOM 1861 O O . ALA A 1 223 ? -42.714 -4.302 34.395 1.00 78.75 223 ALA A O 1
ATOM 1862 N N . SER A 1 224 ? -41.021 -5.600 33.701 1.00 74.62 224 SER A N 1
ATOM 1863 C CA . SER A 1 224 ? -41.232 -5.387 32.267 1.00 74.62 224 SER A CA 1
ATOM 1864 C C . SER A 1 224 ? -42.626 -5.845 31.819 1.00 74.62 224 SER A C 1
ATOM 1866 O O . SER A 1 224 ? -43.059 -6.964 32.095 1.00 74.62 224 SER A O 1
ATOM 1868 N N . HIS A 1 225 ? -43.319 -4.975 31.081 1.00 66.38 225 HIS A N 1
ATOM 1869 C CA . HIS A 1 225 ? -44.649 -5.240 30.523 1.00 66.38 225 HIS A CA 1
ATOM 1870 C C . HIS A 1 225 ? -44.604 -6.115 29.256 1.00 66.38 225 HIS A C 1
ATOM 1872 O O . HIS A 1 225 ? -45.623 -6.648 28.825 1.00 66.38 225 HIS A O 1
ATOM 1878 N N . ASN A 1 226 ? -43.422 -6.280 28.652 1.00 70.94 226 ASN A N 1
ATOM 1879 C CA . ASN A 1 226 ? -43.248 -7.045 27.425 1.00 70.94 226 ASN A CA 1
ATOM 1880 C C . ASN A 1 226 ? -43.050 -8.533 27.763 1.00 70.94 226 ASN A C 1
ATOM 1882 O O . ASN A 1 226 ? -42.002 -8.928 28.277 1.00 70.94 226 ASN A O 1
ATOM 1886 N N . GLY A 1 227 ? -44.060 -9.364 27.481 1.00 62.44 227 GLY A N 1
ATOM 1887 C CA . GLY A 1 227 ? -44.086 -10.784 27.859 1.00 62.44 227 GLY A CA 1
ATOM 1888 C C . GLY A 1 227 ? -42.909 -11.607 27.323 1.00 62.44 227 GLY A C 1
ATOM 1889 O O . GLY A 1 227 ? -42.491 -12.558 27.972 1.00 62.44 227 GLY A O 1
ATOM 1890 N N . ARG A 1 228 ? -42.313 -11.188 26.199 1.00 59.44 228 ARG A N 1
ATOM 1891 C CA . ARG A 1 228 ? -41.146 -11.842 25.585 1.00 59.44 228 ARG A CA 1
ATOM 1892 C C . ARG A 1 228 ? -39.846 -11.652 26.380 1.00 59.44 228 ARG A C 1
ATOM 1894 O O . ARG A 1 228 ? -38.967 -12.487 26.297 1.00 59.44 228 ARG A O 1
ATOM 1901 N N . ILE A 1 229 ? -39.747 -10.577 27.168 1.00 60.69 229 ILE A N 1
ATOM 1902 C CA . ILE A 1 229 ? -38.596 -10.284 28.044 1.00 60.69 229 ILE A CA 1
ATOM 1903 C C . ILE A 1 229 ? -38.744 -10.988 29.405 1.00 60.69 229 ILE A C 1
ATOM 1905 O O . ILE A 1 229 ? -37.759 -11.180 30.104 1.00 60.69 229 ILE A O 1
ATOM 1909 N N . ARG A 1 230 ? -39.967 -11.377 29.797 1.00 54.47 230 ARG A N 1
ATOM 1910 C CA . ARG A 1 230 ? -40.261 -12.015 31.094 1.00 54.47 230 ARG A CA 1
ATOM 1911 C C . ARG A 1 230 ? -39.984 -13.525 31.147 1.00 54.47 230 ARG A C 1
ATOM 1913 O O . ARG A 1 230 ? -39.886 -14.044 32.255 1.00 54.47 230 ARG A O 1
ATOM 1920 N N . TRP A 1 231 ? -39.940 -14.213 30.003 1.00 52.19 231 TRP A N 1
ATOM 1921 C CA . TRP A 1 231 ? -39.987 -15.685 29.918 1.00 52.19 231 TRP A CA 1
ATOM 1922 C C . TRP A 1 231 ? -38.846 -16.333 29.107 1.00 52.19 231 TRP A C 1
ATOM 1924 O O . TRP A 1 231 ? -38.861 -17.550 28.935 1.00 52.19 231 TRP A O 1
ATOM 1934 N N . GLU A 1 232 ? -37.859 -15.555 28.651 1.00 46.75 232 GLU A N 1
ATOM 1935 C CA . GLU A 1 232 ? -36.532 -16.041 28.215 1.00 46.75 232 GLU A CA 1
ATOM 1936 C C . GLU A 1 232 ? -35.489 -15.704 29.290 1.00 46.75 232 GLU A C 1
ATOM 1938 O O . GLU A 1 232 ? -34.613 -16.560 29.555 1.00 46.75 232 GLU A O 1
#

Secondary structure (DSSP, 8-state):
--EEEEEEEEEETTTEEEEEEEEE-TTS-EEEEEEEEEEEETTTTEEEEEE---SSHHHHHHHHHHHHHHHHHHHHHT--TTTTTS-HHHHHHHHHHHHHHHHHTTSS-HHHHHHHHHHHHHHHHHHHHTTS--HHHHHHHHHHHHHHHHHH-B-TTT-PBPPHHHHHHHHHHHHHHHHHHHHTTS-S-----PPPPPPP--PPPPHHHHHHHHHHHHHHHHH-S-HHHH--

Radius of gyration: 28.48 Å; chains: 1; bounding box: 73×37×87 Å

Sequence (232 aa):
MPTKQRKREDLIPKKLALLERVSTNDLGKTICHTYYARLWQSKVKRYTLSKLEASNVHKAKEEAFSVWSKYAGDIEEGRDVGTRHRKLHYFIGEFLSTQKQRANDGQITQKRYEVVKHHLVSLTRFYEDENRPTLDELCRRYNSSWNHYRSQDKASKSGKSLSARYRNDEINSHKMFFRWCSGKGYSSSIPTLEQLKVKRTNEPFPQKYYSKLLAVSRKEIQASHNGRIRWE

pLDDT: mean 83.85, std 9.53, range [46.75, 94.38]

Foldseek 3Di:
DDKDKDFDDALDPPAWTKIWIWDADPVRHTDAIWIWIWGQQPLQRDIDIHTDPDRDPVVSSVRSVVVCVVCVVVSVVRHDPNCQPDAPVVLVVVVLVVVVVCCVVVVDPPVVSVLLNVLVVVLVVVCVVVVRDGPQVSLVVCQPCVVVVQQVDADPPPRHGDALVSSQSSLVSQQVSVVVCCVVSRYVDGHDDDRDDHDDPDDPDDPVCVVVVVVVQLVCLVVDPDVVSVPD